Protein AF-0000000081157721 (afdb_homodimer)

Radius of gyration: 23.65 Å; Cα contacts (8 Å, |Δi|>4): 475; chains: 2; bounding box: 45×64×47 Å

Sequence (292 aa):
MRAMNELVDKFDGRLVILGFPCNQFGKQENCTNKEILNCLKYVRPGDGYEPKFPLFEKRDVNGEKADPIFKFLRDRLPIPCDESTSLMTDPKCIIWSPVTRSDISWNFEKFLIDPTGKPHKRFSRYSQTKGLEKDVKTLIDEFNVVMRAMNELVDKFDGRLVILGFPCNQFGKQENCTNKEILNCLKYVRPGDGYEPKFPLFEKRDVNGEKADPIFKFLRDRLPIPCDESTSLMTDPKCIIWSPVTRSDISWNFEKFLIDPTGKPHKRFSRYSQTKGLEKDVKTLIDEFNVV

Solvent-accessible surface area (backbone atoms only — not comparable to full-atom values): 16601 Å² total; per-residue (Å²): 110,69,58,54,39,52,51,34,60,72,37,64,81,64,52,84,58,78,43,68,45,54,42,61,64,56,58,68,48,78,62,51,74,81,38,46,61,52,35,27,18,64,61,58,87,14,91,6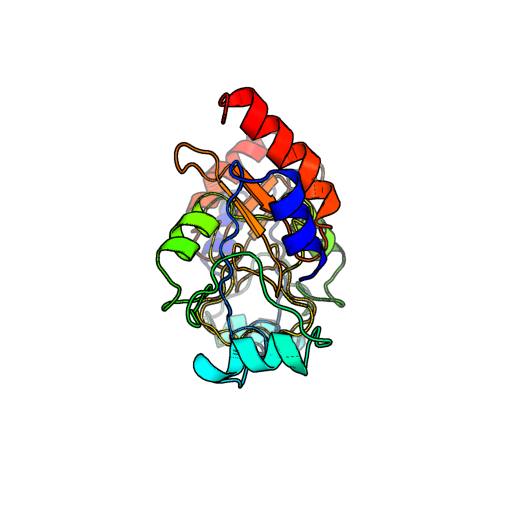8,40,70,78,76,43,59,70,50,64,69,45,45,61,48,36,74,74,25,39,66,67,39,53,51,48,28,68,75,44,42,52,28,76,83,44,71,44,76,35,33,64,57,38,82,32,50,75,45,41,43,37,42,36,33,50,79,53,58,76,70,49,46,76,44,58,45,98,85,68,47,80,71,48,29,35,35,58,81,55,53,63,73,66,46,49,59,58,52,49,50,48,34,62,75,66,64,59,114,110,69,59,54,39,52,51,36,60,73,38,64,83,66,52,85,60,78,41,67,46,56,41,61,64,57,57,67,50,78,61,52,73,82,39,46,60,51,35,27,17,64,61,56,88,13,91,67,41,70,78,76,43,58,71,51,64,70,45,46,63,50,36,76,74,25,38,68,67,39,54,51,49,29,68,76,44,41,53,27,77,82,44,72,45,76,37,34,64,56,38,82,32,52,76,48,39,43,36,44,37,33,51,77,52,58,76,70,49,45,75,44,61,45,97,86,70,46,81,70,49,29,37,34,59,80,56,53,62,72,66,45,48,60,58,51,49,50,48,35,62,75,64,64,59,112

Nearest PDB structures (foldseek):
  1gp1-assembly1_A  TM=9.796E-01  e=8.122E-20  Bos taurus
  2f8a-assembly1_A  TM=9.807E-01  e=3.559E-18  Homo sapiens
  2he3-assembly1_A  TM=9.758E-01  e=2.603E-17  Homo sapiens
  2i3y-assembly1_A  TM=9.398E-01  e=7.951E-14  Homo sapiens
  2r37-assembly1_A  TM=9.343E-01  e=6.212E-13  Homo sapiens

Foldseek 3Di:
DVLQQVLCVVCPPLDADEAEDECLQQNPPVDAQVCVQVCVCPPVVHPGDDDPHDYDGHAALDADRHDVVSVVLCVQAQAAPVGRDDAEDDCVRHDHPDDDSSGQRDPPWDWDAAPVRHTDGTHHNPDDSVNCNVVSVVRCVVVVRD/DVLQQVLCVVCPPLDADEAEAECLQQNPPVDAQVCVQVCVCPPVVHPGDDDPHDYDGHAALDADRHDVVSVVLCVQAQAAPVGRDDAEDDCVRRDHPDDDSSGQRDPPWDWDAAPVRHTDGTHHNPDDSVVCNVVSVVRCVVVVRD

Organism: Pinctada imbricata (NCBI:txid66713)

Secondary structure (DSSP, 8-state):
-HHHHHHHHHTTTS----B----TBTT-----HHHHHHHHHHTSS-TT---SS-BPPP---SSTT--HHHHHHHHH--S-TT-SSEEESSGGGB-SSSEETT---STT-EEEE-TTS-EEEEE-TTS-HHHHHHHHHHHHHHHT--/-HHHHHHHHHTTTS----B----TBTT-----HHHHHHHHHHTSS-TT---SS-BPPP---SSTT--HHHHHHHHH--S-TT-SSEEESSGGGB-SSSEETT---STT-EEEE-TTS-EEEEE-TTS-HHHHHHHHHHHHHHHT--

pLDDT: mean 90.17, std 8.76, range [51.72, 98.25]

InterPro domains:
  IPR000889 Glutathione peroxidase [PF00255] (3-74)
  IPR000889 Glutathione peroxidase [PIRSF000303] (4-141)
  IPR000889 Glutathione peroxidase [PR01011] (15-31)
  IPR000889 Glutathione peroxidase [PR01011] (104-113)
  IPR000889 Glutathione peroxidase [PS51355] (1-146)
  IPR000889 Glutathione peroxidase [PTHR11592] (2-140)
  IPR029760 Glutathione peroxidase conserved site [PS00763] (18-25)
  IPR036249 Thioredoxin-like superfamily [SSF52833] (1-141)

Structure (mmCIF, N/CA/C/O backbone):
data_AF-0000000081157721-model_v1
#
loop_
_entity.id
_entity.type
_entity.pdbx_description
1 polymer 'Glutathione peroxidase'
#
loop_
_atom_site.group_PDB
_atom_site.id
_atom_site.type_symbol
_atom_site.label_atom_id
_atom_site.label_alt_id
_atom_site.label_comp_id
_atom_site.label_asym_id
_atom_site.label_entity_id
_atom_site.label_seq_id
_atom_site.pdbx_PDB_ins_code
_atom_site.Cartn_x
_atom_site.Cartn_y
_atom_site.Cartn_z
_atom_site.occupancy
_atom_site.B_iso_or_equiv
_atom_site.auth_seq_id
_atom_site.auth_comp_id
_atom_site.auth_asym_id
_atom_site.auth_atom_id
_atom_site.pdbx_PDB_model_num
ATOM 1 N N . MET A 1 1 ? -5.344 18.141 17.062 1 76.88 1 MET A N 1
ATOM 2 C CA . MET A 1 1 ? -5.562 19.484 16.547 1 76.88 1 MET A CA 1
ATOM 3 C C . MET A 1 1 ? -4.902 20.531 17.438 1 76.88 1 MET A C 1
ATOM 5 O O . MET A 1 1 ? -4.129 21.375 16.969 1 76.88 1 MET A O 1
ATOM 9 N N . ARG A 1 2 ? -5.027 20.328 18.766 1 79.38 2 ARG A N 1
ATOM 10 C CA . ARG A 1 2 ? -4.414 21.297 19.672 1 79.38 2 ARG A CA 1
ATOM 11 C C . ARG A 1 2 ? -2.895 21.25 19.578 1 79.38 2 ARG A C 1
ATOM 13 O O . ARG A 1 2 ? -2.236 22.297 19.594 1 79.38 2 ARG A O 1
ATOM 20 N N . ALA A 1 3 ? -2.451 20.047 19.359 1 87.06 3 ALA A N 1
ATOM 21 C CA . ALA A 1 3 ? -1.008 19.844 19.25 1 87.06 3 ALA A CA 1
ATOM 22 C C . ALA A 1 3 ? -0.452 20.547 18.016 1 87.06 3 ALA A C 1
ATOM 24 O O . ALA A 1 3 ? 0.692 21 18.016 1 87.06 3 ALA A O 1
ATOM 25 N N . MET A 1 4 ? -1.229 20.75 17.031 1 89.56 4 MET A N 1
ATOM 26 C CA . MET A 1 4 ? -0.794 21.438 15.82 1 89.56 4 MET A CA 1
ATOM 27 C C . MET A 1 4 ? -0.666 22.938 16.047 1 89.56 4 MET A C 1
ATOM 29 O O . MET A 1 4 ? 0.265 23.562 15.547 1 89.56 4 MET A O 1
ATOM 33 N N . ASN A 1 5 ? -1.631 23.469 16.766 1 91.5 5 ASN A N 1
ATOM 34 C CA . ASN A 1 5 ? -1.526 24.875 17.141 1 91.5 5 ASN A CA 1
ATOM 35 C C . ASN A 1 5 ? -0.263 25.141 17.953 1 91.5 5 ASN A C 1
ATOM 37 O O . ASN A 1 5 ? 0.419 26.141 17.719 1 91.5 5 ASN A O 1
ATOM 41 N N . GLU A 1 6 ? -0.022 24.219 18.875 1 91.06 6 GLU A N 1
ATOM 42 C CA . GLU A 1 6 ? 1.168 24.359 19.703 1 91.06 6 GLU A CA 1
ATOM 43 C C . GLU A 1 6 ? 2.439 24.328 18.859 1 91.06 6 GLU A C 1
ATOM 45 O O . GLU A 1 6 ? 3.383 25.078 19.125 1 91.06 6 GLU A O 1
ATOM 50 N N . LEU A 1 7 ? 2.445 23.516 17.906 1 92.44 7 LEU A N 1
ATOM 51 C CA . LEU A 1 7 ? 3.596 23.406 17.031 1 92.44 7 LEU A CA 1
ATOM 52 C C . LEU A 1 7 ? 3.805 24.688 16.234 1 92.44 7 LEU A C 1
ATOM 54 O O . LEU A 1 7 ? 4.934 25.156 16.094 1 92.44 7 LEU A O 1
ATOM 58 N N . VAL A 1 8 ? 2.736 25.25 15.734 1 92.19 8 VAL A N 1
ATOM 59 C CA . VAL A 1 8 ? 2.799 26.5 14.984 1 92.19 8 VAL A CA 1
ATOM 60 C C . VAL A 1 8 ? 3.336 27.609 15.883 1 92.19 8 VAL A C 1
ATOM 62 O O . VAL A 1 8 ? 4.188 28.391 15.461 1 92.19 8 VAL A O 1
ATOM 65 N N . ASP A 1 9 ? 2.883 27.625 17.109 1 92.81 9 ASP A N 1
ATOM 66 C CA . ASP A 1 9 ? 3.318 28.641 18.062 1 92.81 9 ASP A CA 1
ATOM 67 C C . ASP A 1 9 ? 4.812 28.516 18.359 1 92.81 9 ASP A C 1
ATOM 69 O O . ASP A 1 9 ? 5.516 29.516 18.469 1 92.81 9 ASP A O 1
ATOM 73 N N . LYS A 1 10 ? 5.188 27.359 18.453 1 92.56 10 LYS A N 1
ATOM 74 C CA . LYS A 1 10 ? 6.574 27.094 18.812 1 92.56 10 LYS A CA 1
ATOM 75 C C . LYS A 1 10 ? 7.539 27.625 17.75 1 92.56 10 LYS A C 1
ATOM 77 O O . LYS A 1 10 ? 8.625 28.109 18.078 1 92.56 10 LYS A O 1
ATOM 82 N N . PHE A 1 11 ? 7.148 27.547 16.516 1 93.44 11 PHE A N 1
ATOM 83 C CA . PHE A 1 11 ? 8.047 27.938 15.438 1 93.44 11 PHE A CA 1
ATOM 84 C C . PHE A 1 11 ? 7.582 29.234 14.781 1 93.44 11 PHE A C 1
ATOM 86 O O . PHE A 1 11 ? 7.961 29.531 13.648 1 93.44 11 PHE A O 1
ATOM 93 N N . ASP A 1 12 ? 6.891 29.938 15.422 1 86.06 12 ASP A N 1
ATOM 94 C CA . ASP A 1 12 ? 6.234 31.188 15.07 1 86.06 12 ASP A CA 1
ATOM 95 C C . ASP A 1 12 ? 6.91 31.844 13.867 1 86.06 12 ASP A C 1
ATOM 97 O O . ASP A 1 12 ? 7.996 32.406 13.992 1 86.06 12 ASP A O 1
ATOM 101 N N . GLY A 1 13 ? 6.145 31.656 12.711 1 88 13 GLY A N 1
ATOM 102 C CA . GLY A 1 13 ? 6.574 32.312 11.484 1 88 13 GLY A CA 1
ATOM 103 C C . GLY A 1 13 ? 7.523 31.453 10.664 1 88 13 GLY A C 1
ATOM 104 O O . GLY A 1 13 ? 7.793 31.766 9.5 1 88 13 GLY A O 1
ATOM 105 N N . ARG A 1 14 ? 8.109 30.359 11.164 1 94.38 14 ARG A N 1
ATOM 106 C CA . ARG A 1 14 ? 9.094 29.547 10.469 1 94.38 14 ARG A CA 1
ATOM 107 C C . ARG A 1 14 ? 8.484 28.219 10.008 1 94.38 14 ARG A C 1
ATOM 109 O O . ARG A 1 14 ? 9.148 27.422 9.344 1 94.38 14 ARG A O 1
ATOM 116 N N . LEU A 1 15 ? 7.207 28.031 10.406 1 94.5 15 LEU A N 1
ATOM 117 C CA . LEU A 1 15 ? 6.445 26.859 10.023 1 94.5 15 LEU A CA 1
ATOM 118 C C . LEU A 1 15 ? 5.02 27.234 9.633 1 94.5 15 LEU A C 1
ATOM 120 O O . LEU A 1 15 ? 4.367 28.016 10.328 1 94.5 15 LEU A O 1
ATOM 124 N N . VAL A 1 16 ? 4.625 26.766 8.547 1 93.62 16 VAL A N 1
ATOM 125 C CA . VAL A 1 16 ? 3.225 26.891 8.164 1 93.62 16 VAL A CA 1
ATOM 126 C C . VAL A 1 16 ? 2.592 25.5 8.047 1 93.62 16 VAL A C 1
ATOM 128 O O . VAL A 1 16 ? 3.178 24.594 7.453 1 93.62 16 VAL A O 1
ATOM 131 N N . ILE A 1 17 ? 1.49 25.344 8.711 1 93.62 17 ILE A N 1
ATOM 132 C CA . ILE A 1 17 ? 0.709 24.109 8.602 1 93.62 17 ILE A CA 1
ATOM 133 C C . ILE A 1 17 ? -0.502 24.359 7.699 1 93.62 17 ILE A C 1
ATOM 135 O O . ILE A 1 17 ? -1.16 25.391 7.797 1 93.62 17 ILE A O 1
ATOM 139 N N . LEU A 1 18 ? -0.712 23.469 6.738 1 94 18 LEU A N 1
ATOM 140 C CA . LEU A 1 18 ? -1.893 23.5 5.879 1 94 18 LEU A CA 1
ATOM 141 C C . LEU A 1 18 ? -2.793 22.297 6.16 1 94 18 LEU A C 1
ATOM 143 O O . LEU A 1 18 ? -2.352 21.156 6.078 1 94 18 LEU A O 1
ATOM 147 N N . GLY A 1 19 ? -4.016 22.578 6.566 1 92.75 19 GLY A N 1
ATOM 148 C CA . GLY A 1 19 ? -4.977 21.531 6.836 1 92.75 19 GLY A CA 1
ATOM 149 C C . GLY A 1 19 ? -5.895 21.234 5.664 1 92.75 19 GLY A C 1
ATOM 150 O O . GLY A 1 19 ? -6.441 22.156 5.055 1 92.75 19 GLY A O 1
ATOM 151 N N . PHE A 1 20 ? -6 20.016 5.324 1 92.5 20 PHE A N 1
ATOM 152 C CA . PHE A 1 20 ? -6.871 19.578 4.238 1 92.5 20 PHE A CA 1
ATOM 153 C C . PHE A 1 20 ? -7.914 18.594 4.742 1 92.5 20 PHE A C 1
ATOM 155 O O . PHE A 1 20 ? -7.637 17.391 4.863 1 92.5 20 PHE A O 1
ATOM 162 N N . PRO A 1 21 ? -9.07 19.109 5.039 1 89.25 21 PRO A N 1
ATOM 163 C CA . PRO A 1 21 ? -10.133 18.156 5.391 1 89.25 21 PRO A CA 1
ATOM 164 C C . PRO A 1 21 ? -10.461 17.203 4.25 1 89.25 21 PRO A C 1
ATOM 166 O O . PRO A 1 21 ? -10.32 17.562 3.078 1 89.25 21 PRO A O 1
ATOM 169 N N . CYS A 1 22 ? -10.773 16.031 4.598 1 90.38 22 CYS A N 1
ATOM 170 C CA . CYS A 1 22 ? -11.094 14.984 3.633 1 90.38 22 CYS A CA 1
ATOM 171 C C . CYS A 1 22 ? -12.195 14.07 4.16 1 90.38 22 CYS A C 1
ATOM 173 O O . CYS A 1 22 ? -12.234 13.766 5.355 1 90.38 22 CYS A O 1
ATOM 175 N N . ASN A 1 23 ? -13.016 13.594 3.248 1 86.31 23 ASN A N 1
ATOM 176 C CA . ASN A 1 23 ? -14.141 12.758 3.648 1 86.31 23 ASN A CA 1
ATOM 177 C C . ASN A 1 23 ? -14.016 11.344 3.082 1 86.31 23 ASN A C 1
ATOM 179 O O . ASN A 1 23 ? -15.016 10.625 2.975 1 86.31 23 ASN A O 1
ATOM 183 N N . GLN A 1 24 ? -12.859 10.945 2.719 1 89.94 24 GLN A N 1
ATOM 184 C CA . GLN A 1 24 ? -12.695 9.664 2.031 1 89.94 24 GLN A CA 1
ATOM 185 C C . GLN A 1 24 ? -12.547 8.516 3.029 1 89.94 24 GLN A C 1
ATOM 187 O O . GLN A 1 24 ? -12.578 7.348 2.645 1 89.94 24 GLN A O 1
ATOM 192 N N . PHE A 1 25 ? -12.391 8.836 4.234 1 86.44 25 PHE A N 1
ATOM 193 C CA . PHE A 1 25 ? -12.148 7.793 5.227 1 86.44 25 PHE A CA 1
ATOM 194 C C . PHE A 1 25 ? -13.43 7.453 5.977 1 86.44 25 PHE A C 1
ATOM 196 O O . PHE A 1 25 ? -13.609 7.855 7.125 1 86.44 25 PHE A O 1
ATOM 203 N N . GLY A 1 26 ? -14.328 6.648 5.305 1 70.56 26 GLY A N 1
ATOM 204 C CA . GLY A 1 26 ? -15.57 6.191 5.91 1 70.56 26 GLY A CA 1
ATOM 205 C C . GLY A 1 26 ? -16.656 7.254 5.93 1 70.56 26 GLY A C 1
ATOM 206 O O . GLY A 1 26 ? -17.609 7.152 6.688 1 70.56 26 GLY A O 1
ATOM 207 N N . LYS A 1 27 ? -16.531 8.25 5.055 1 65.44 27 LYS A N 1
ATOM 208 C CA . LYS A 1 27 ? -17.453 9.375 4.957 1 65.44 27 LYS A CA 1
ATOM 209 C C . LYS A 1 27 ? -17.703 10 6.328 1 65.44 27 LYS A C 1
ATOM 211 O O . LYS A 1 27 ? -18.844 10.328 6.664 1 65.44 27 LYS A O 1
ATOM 216 N N . GLN A 1 28 ? -16.688 9.922 7.113 1 52.34 28 GLN A N 1
ATOM 217 C CA . GLN A 1 28 ? -16.766 10.398 8.484 1 52.34 28 GLN A CA 1
ATOM 218 C C . GLN A 1 28 ? -16.969 11.914 8.531 1 52.34 28 GLN A C 1
ATOM 220 O O . GLN A 1 28 ? -17.5 12.445 9.516 1 52.34 28 GLN A O 1
ATOM 225 N N . GLU A 1 29 ? -16.625 12.625 7.402 1 56.81 29 GLU A N 1
ATOM 226 C CA . GLU A 1 29 ? -16.75 14.078 7.461 1 56.81 29 GLU A CA 1
AT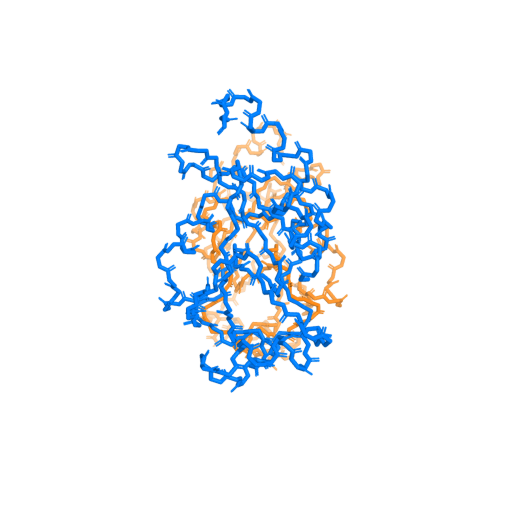OM 227 C C . GLU A 1 29 ? -17.938 14.57 6.645 1 56.81 29 GLU A C 1
ATOM 229 O O . GLU A 1 29 ? -17.781 15.102 5.547 1 56.81 29 GLU A O 1
ATOM 234 N N . ASN A 1 30 ? -19.062 14.453 7.223 1 57.88 30 ASN A N 1
ATOM 235 C CA . ASN A 1 30 ? -20.281 14.805 6.512 1 57.88 30 ASN A CA 1
ATOM 236 C C . ASN A 1 30 ? -20.578 16.297 6.59 1 57.88 30 ASN A C 1
ATOM 238 O O . ASN A 1 30 ? -21.5 16.797 5.949 1 57.88 30 ASN A O 1
ATOM 242 N N . CYS A 1 31 ? -19.594 16.984 7.266 1 58.84 31 CYS A N 1
ATOM 243 C CA . CYS A 1 31 ? -19.859 18.406 7.391 1 58.84 31 CYS A CA 1
ATOM 244 C C . CYS A 1 31 ? -19.5 19.141 6.102 1 58.84 31 CYS A C 1
ATOM 246 O O . CYS A 1 31 ? -18.609 18.719 5.363 1 58.84 31 CYS A O 1
ATOM 248 N N . THR A 1 32 ? -20.375 20.156 5.805 1 69.62 32 THR A N 1
ATOM 249 C CA . THR A 1 32 ? -20.047 21.031 4.691 1 69.62 32 THR A CA 1
ATOM 250 C C . THR A 1 32 ? -18.828 21.891 5.023 1 69.62 32 THR A C 1
ATOM 252 O O . THR A 1 32 ? -18.438 22 6.184 1 69.62 32 THR A O 1
ATOM 255 N N . ASN A 1 33 ? -18.125 22.438 3.988 1 70.25 33 ASN A N 1
ATOM 256 C CA . ASN A 1 33 ? -16.969 23.312 4.168 1 70.25 33 ASN A CA 1
ATOM 257 C C . ASN A 1 33 ? -17.266 24.438 5.148 1 70.25 33 ASN A C 1
ATOM 259 O O . ASN A 1 33 ? -16.391 24.844 5.926 1 70.25 33 ASN A O 1
ATOM 263 N N . LYS A 1 34 ? -18.438 24.891 5.16 1 70.44 34 LYS A N 1
ATOM 264 C CA . LYS A 1 34 ? -18.812 26 6.016 1 70.44 34 LYS A CA 1
ATOM 265 C C . LYS A 1 34 ? -18.969 25.562 7.469 1 70.44 34 LYS A C 1
ATOM 267 O O . LYS A 1 34 ? -18.766 26.344 8.391 1 70.44 34 LYS A O 1
ATOM 272 N N . GLU A 1 35 ? -19.078 24.266 7.543 1 78.06 35 GLU A N 1
ATOM 273 C CA . GLU A 1 35 ? -19.406 23.75 8.867 1 78.06 35 GLU A CA 1
ATOM 274 C C . GLU A 1 35 ? -18.172 23.266 9.594 1 78.06 35 GLU A C 1
ATOM 276 O O . GLU A 1 35 ? -18.172 23.094 10.82 1 78.06 35 GLU A O 1
ATOM 281 N N . ILE A 1 36 ? -17.156 23.172 8.852 1 80 36 ILE A N 1
ATOM 282 C CA . ILE A 1 36 ? -15.984 22.516 9.414 1 80 36 ILE A CA 1
ATOM 283 C C . ILE A 1 36 ? -15.422 23.359 10.562 1 80 36 ILE A C 1
ATOM 285 O O . ILE A 1 36 ? -15.102 22.828 11.625 1 80 36 ILE A O 1
ATOM 289 N N . LEU A 1 37 ? -15.336 24.672 10.422 1 82.94 37 LEU A N 1
ATOM 290 C CA . LEU A 1 37 ? -14.789 25.547 11.461 1 82.94 37 LEU A CA 1
ATOM 291 C C . LEU A 1 37 ? -15.664 25.516 12.703 1 82.94 37 LEU A C 1
ATOM 293 O O . LEU A 1 37 ? -15.156 25.531 13.828 1 82.94 37 LEU A O 1
ATOM 297 N N . ASN A 1 38 ? -16.906 25.516 12.422 1 83.06 38 ASN A N 1
ATOM 298 C CA . ASN A 1 38 ? -17.828 25.422 13.555 1 83.06 38 ASN A CA 1
ATOM 299 C C . ASN A 1 38 ? -17.688 24.094 14.281 1 83.06 38 ASN A C 1
ATOM 301 O O . ASN A 1 38 ? -17.766 24.031 15.508 1 83.06 38 ASN A O 1
ATOM 305 N N . CYS A 1 39 ? -17.562 23.141 13.461 1 79.62 39 CYS A N 1
ATOM 306 C CA . CYS A 1 39 ? -17.375 21.828 14.062 1 79.62 39 CYS A CA 1
ATOM 307 C C . CYS A 1 39 ? -16.125 21.797 14.93 1 79.62 39 CYS A C 1
ATOM 309 O O . CYS A 1 39 ? -16.156 21.297 16.047 1 79.62 39 CYS A O 1
ATOM 311 N N . LEU A 1 40 ? -15.062 22.312 14.461 1 83.25 40 LEU A N 1
ATOM 312 C CA . LEU A 1 40 ? -13.812 22.375 15.219 1 83.25 40 LEU A CA 1
ATOM 313 C C . LEU A 1 40 ? -13.984 23.203 16.484 1 83.25 40 LEU A C 1
ATOM 315 O O . LEU A 1 40 ? -13.516 22.812 17.562 1 83.25 40 LEU A O 1
ATOM 319 N N . LYS A 1 41 ? -14.664 24.25 16.312 1 88.25 41 LYS A N 1
ATOM 320 C CA . LYS A 1 41 ? -14.812 25.203 17.406 1 88.25 41 LYS A CA 1
ATOM 321 C C . LYS A 1 41 ? -15.75 24.672 18.469 1 88.25 41 LYS A C 1
ATOM 323 O O . LYS A 1 41 ? -15.492 24.812 19.672 1 88.25 41 LYS A O 1
ATOM 328 N N . TYR A 1 42 ? -16.719 23.922 17.984 1 86.5 42 TYR A N 1
ATOM 329 C CA . TYR A 1 42 ? -17.781 23.641 18.938 1 86.5 42 TYR A CA 1
ATOM 330 C C . TYR A 1 42 ? -17.938 22.141 19.172 1 86.5 42 TYR A C 1
ATOM 332 O O . TYR A 1 42 ? -18.531 21.719 20.172 1 86.5 42 TYR A O 1
ATOM 340 N N . VAL A 1 43 ? -17.5 21.312 18.25 1 75.62 43 VAL A N 1
ATOM 341 C CA . VAL A 1 43 ? -17.797 19.891 18.328 1 75.62 43 VAL A CA 1
ATOM 342 C C . VAL A 1 43 ? -16.516 19.109 18.594 1 75.62 43 VAL A C 1
ATOM 344 O O . VAL A 1 43 ? -16.375 18.484 19.656 1 75.62 43 VAL A O 1
ATOM 347 N N . ARG A 1 44 ? -15.68 19.109 17.812 1 76.44 44 ARG A N 1
ATOM 348 C CA . ARG A 1 44 ? -14.422 18.375 17.953 1 76.44 44 ARG A CA 1
ATOM 349 C C . ARG A 1 44 ? -13.273 19.141 17.297 1 76.44 44 ARG A C 1
ATOM 351 O O . ARG A 1 44 ? -13.281 19.391 16.094 1 76.44 44 ARG A O 1
ATOM 358 N N . PRO A 1 45 ? -12.344 19.516 18.172 1 82.12 45 PRO A N 1
ATOM 359 C CA . PRO A 1 45 ? -12.109 19.203 19.578 1 82.12 45 PRO A CA 1
ATOM 360 C C . PRO A 1 45 ? -13.016 20 20.516 1 82.12 45 PRO A C 1
ATOM 362 O O . PRO A 1 45 ? -13.133 19.656 21.703 1 82.12 45 PRO A O 1
ATOM 365 N N . GLY A 1 46 ? -13.609 21.047 19.906 1 84.12 46 GLY A N 1
ATOM 366 C CA . GLY A 1 46 ? -14.516 21.859 20.703 1 84.12 46 GLY A CA 1
ATOM 367 C C . GLY A 1 46 ? -13.797 22.844 21.609 1 84.12 46 GLY A C 1
ATOM 368 O O . GLY A 1 46 ? -12.695 23.297 21.297 1 84.12 46 GLY A O 1
ATOM 369 N N . ASP A 1 47 ? -14.594 23.438 22.562 1 90.25 47 ASP A N 1
ATOM 370 C CA . ASP A 1 47 ? -14.078 24.344 23.594 1 90.25 47 ASP A CA 1
ATOM 371 C C . ASP A 1 47 ? -13.477 25.609 22.953 1 90.25 47 ASP A C 1
ATOM 373 O O . ASP A 1 47 ? -12.438 26.094 23.391 1 90.25 47 ASP A O 1
ATOM 377 N N . GLY A 1 48 ? -14.023 26 21.906 1 89.44 48 GLY A N 1
ATOM 378 C CA . GLY A 1 48 ? -13.617 27.234 21.266 1 89.44 48 GLY A CA 1
ATOM 379 C C . GLY A 1 48 ? -12.367 27.078 20.422 1 89.44 48 GLY A C 1
ATOM 380 O O . GLY A 1 48 ? -11.758 28.078 20.031 1 89.44 48 GLY A O 1
ATOM 381 N N . TYR A 1 49 ? -12.102 25.922 20.031 1 89.25 49 TYR A N 1
ATOM 382 C CA . TYR A 1 49 ? -10.883 25.672 19.266 1 89.25 49 TYR A CA 1
ATOM 383 C C . TYR A 1 49 ? -10.93 26.406 17.922 1 89.25 49 TYR A C 1
ATOM 385 O O . TYR A 1 49 ? -11.945 26.375 17.219 1 89.25 49 TYR A O 1
ATOM 393 N N . GLU A 1 50 ? -9.773 27.062 17.656 1 90.56 50 GLU A N 1
ATOM 394 C CA . GLU A 1 50 ? -9.531 27.672 16.359 1 90.56 50 GLU A CA 1
ATOM 395 C C . GLU A 1 50 ? -8.148 27.297 15.828 1 90.56 50 GLU A C 1
ATOM 397 O O . GLU A 1 50 ? -7.141 27.5 16.5 1 90.56 50 GLU A O 1
ATOM 402 N N . PRO A 1 51 ? -8.188 26.75 14.664 1 90.38 51 PRO A N 1
ATOM 403 C CA . PRO A 1 51 ? -6.871 26.422 14.109 1 90.38 51 PRO A CA 1
ATOM 404 C C . PRO A 1 51 ? -5.996 27.656 13.875 1 90.38 51 PRO A C 1
ATOM 406 O O . PRO A 1 51 ? -6.5 28.703 13.461 1 90.38 51 PRO A O 1
ATOM 409 N N . LYS A 1 52 ? -4.754 27.547 14.172 1 91.62 52 LYS A N 1
ATOM 410 C CA . LYS A 1 52 ? -3.793 28.609 13.898 1 91.62 52 LYS A CA 1
ATOM 411 C C . LYS A 1 52 ? -3.09 28.391 12.562 1 91.62 52 LYS A C 1
ATOM 413 O O . LYS A 1 52 ? -1.912 28.719 12.414 1 91.62 52 LYS A O 1
ATOM 418 N N . PHE A 1 53 ? -3.764 27.703 11.719 1 90.69 53 PHE A N 1
ATOM 419 C CA . PHE A 1 53 ? -3.277 27.422 10.375 1 90.69 53 PHE A CA 1
ATOM 420 C C . PHE A 1 53 ? -4.43 27.375 9.383 1 90.69 53 PHE A C 1
ATOM 422 O O . PHE A 1 53 ? -5.578 27.141 9.766 1 90.69 53 PHE A O 1
ATOM 429 N N . PRO A 1 54 ? -4.152 27.688 8.141 1 90.88 54 PRO A N 1
ATOM 430 C CA . PRO A 1 54 ? -5.223 27.672 7.145 1 90.88 54 PRO A CA 1
ATOM 431 C C . PRO A 1 54 ? -5.812 26.266 6.945 1 90.88 54 PRO A C 1
ATOM 433 O O . PRO A 1 54 ? -5.082 25.281 6.949 1 90.88 54 PRO A O 1
ATOM 436 N N . LEU A 1 55 ? -7.145 26.297 6.867 1 89.12 55 LEU A N 1
ATOM 437 C CA . LEU A 1 55 ? -7.898 25.094 6.496 1 89.12 55 LEU A CA 1
ATOM 438 C C . LEU A 1 55 ? -8.477 25.234 5.09 1 89.12 55 LEU A C 1
ATOM 440 O O . LEU A 1 55 ? -9.172 26.203 4.793 1 89.12 55 LEU A O 1
ATOM 444 N N . PHE A 1 56 ? -8.133 24.297 4.297 1 89.44 56 PHE A N 1
ATOM 445 C CA . PHE A 1 56 ? -8.633 24.328 2.93 1 89.44 56 PHE A CA 1
ATOM 446 C C . PHE A 1 56 ? -10.008 23.656 2.84 1 89.44 56 PHE A C 1
ATOM 448 O O . PHE A 1 56 ? -10.484 23.078 3.816 1 89.44 56 PHE A O 1
ATOM 455 N N . GLU A 1 57 ? -10.602 23.875 1.732 1 87 57 GLU A N 1
ATOM 456 C CA . GLU A 1 57 ? -11.836 23.141 1.471 1 87 57 GLU A CA 1
ATOM 457 C C . GLU A 1 57 ? -11.578 21.641 1.397 1 87 57 GLU A C 1
ATOM 459 O O . GLU A 1 57 ? -10.453 21.203 1.153 1 87 57 GLU A O 1
ATOM 464 N N . LYS A 1 58 ? -12.633 21.016 1.506 1 88.06 58 LYS A N 1
ATOM 465 C CA . LYS A 1 58 ? -12.555 19.562 1.434 1 88.06 58 LYS A CA 1
ATOM 466 C C . LYS A 1 58 ? -12.039 19.094 0.072 1 88.06 58 LYS A C 1
ATOM 468 O O . LYS A 1 58 ? -12.445 19.641 -0.962 1 88.06 58 LYS A O 1
ATOM 473 N N . ARG A 1 59 ? -11.102 18.125 0.215 1 90.06 59 ARG A N 1
ATOM 474 C CA . ARG A 1 59 ? -10.562 17.609 -1.035 1 90.06 59 ARG A CA 1
ATOM 475 C C . ARG A 1 59 ? -10.305 16.109 -0.933 1 90.06 59 ARG A C 1
ATOM 477 O O . ARG A 1 59 ? -10.172 15.57 0.168 1 90.06 59 ARG A O 1
ATOM 484 N N . ASP A 1 60 ? -10.32 15.539 -2.145 1 94.88 60 ASP A N 1
ATOM 485 C CA . ASP A 1 60 ? -9.93 14.133 -2.209 1 94.88 60 ASP A CA 1
ATOM 486 C C . ASP A 1 60 ? -8.406 13.992 -2.17 1 94.88 60 ASP A C 1
ATOM 488 O O . ASP A 1 60 ? -7.691 14.711 -2.865 1 94.88 60 ASP A O 1
ATOM 492 N N . VAL A 1 61 ? -7.941 13.109 -1.316 1 97.31 61 VAL A N 1
ATOM 493 C CA . VAL A 1 61 ? -6.496 12.93 -1.194 1 97.31 61 VAL A CA 1
ATOM 494 C C . VAL A 1 61 ? -6.082 11.617 -1.848 1 97.31 61 VAL A C 1
ATOM 496 O O . VAL A 1 61 ? -4.898 11.398 -2.113 1 97.31 61 VAL A O 1
ATOM 499 N N . ASN A 1 62 ? -7.031 10.711 -2.08 1 97.88 62 ASN A N 1
ATOM 500 C CA . ASN A 1 62 ? -6.809 9.422 -2.713 1 97.88 62 ASN A CA 1
ATOM 501 C C . ASN A 1 62 ? -7.676 9.242 -3.957 1 97.88 62 ASN A C 1
ATOM 503 O O . ASN A 1 62 ? -8.609 10.016 -4.18 1 97.88 62 ASN A O 1
ATOM 507 N N . GLY A 1 63 ? -7.297 8.25 -4.812 1 97.25 63 GLY A N 1
ATOM 508 C CA . GLY A 1 63 ? -8.141 7.863 -5.934 1 97.25 63 GLY A CA 1
ATOM 509 C C . GLY A 1 63 ? -7.93 8.727 -7.164 1 97.25 63 GLY A C 1
ATOM 510 O O . GLY A 1 63 ? -7.004 9.539 -7.211 1 97.25 63 GLY A O 1
ATOM 511 N N . GLU A 1 64 ? -8.805 8.5 -8.102 1 96.81 64 GLU A N 1
ATOM 512 C CA . GLU A 1 64 ? -8.719 9.133 -9.414 1 96.81 64 GLU A CA 1
ATOM 513 C C . GLU A 1 64 ? -8.891 10.648 -9.305 1 96.81 64 GLU A C 1
ATOM 515 O O . GLU A 1 64 ? -8.234 11.406 -10.031 1 96.81 64 GLU A O 1
ATOM 520 N N . LYS A 1 65 ? -9.68 11.141 -8.383 1 95.75 65 LYS A N 1
ATOM 521 C CA . LYS A 1 65 ? -10.023 12.555 -8.273 1 95.75 65 LYS A CA 1
ATOM 522 C C . LYS A 1 65 ? -9.172 13.242 -7.211 1 95.75 65 LYS A C 1
ATOM 524 O O . LYS A 1 65 ? -9.469 14.375 -6.809 1 95.75 65 LYS A O 1
ATOM 529 N N . ALA A 1 66 ? -8.156 12.555 -6.789 1 97 66 ALA A N 1
ATOM 530 C CA . ALA A 1 66 ? -7.289 13.133 -5.766 1 97 66 ALA A CA 1
ATOM 531 C C . ALA A 1 66 ? -6.703 14.461 -6.234 1 97 66 ALA A C 1
ATOM 533 O O . ALA A 1 66 ? -6.324 14.602 -7.398 1 97 66 ALA A O 1
ATOM 534 N N . ASP A 1 67 ? -6.641 15.422 -5.355 1 96.31 67 ASP A N 1
ATOM 535 C CA . ASP A 1 67 ? -5.977 16.688 -5.633 1 96.31 67 ASP A CA 1
ATOM 536 C C . ASP A 1 67 ? -4.543 16.469 -6.109 1 96.31 67 ASP A C 1
ATOM 538 O O . ASP A 1 67 ? -3.826 15.625 -5.566 1 96.31 67 ASP A O 1
ATOM 542 N N . PRO A 1 68 ? -4.09 17.203 -7.102 1 95.75 68 PRO A N 1
ATOM 543 C CA . PRO A 1 68 ? -2.746 17.047 -7.664 1 95.75 68 PRO A CA 1
ATOM 544 C C . PRO A 1 68 ? -1.65 17.125 -6.605 1 95.75 68 PRO A C 1
ATOM 546 O O . PRO A 1 68 ? -0.625 16.453 -6.719 1 95.75 68 PRO A O 1
ATOM 549 N N . ILE A 1 69 ? -1.868 17.891 -5.629 1 96.19 69 ILE A N 1
ATOM 550 C CA . ILE A 1 69 ? -0.841 18.047 -4.605 1 96.19 69 ILE A CA 1
ATOM 551 C C . ILE A 1 69 ? -0.63 16.719 -3.881 1 96.19 69 ILE A C 1
ATOM 553 O O . ILE A 1 69 ? 0.504 16.344 -3.574 1 96.19 69 ILE A O 1
ATOM 557 N N . PHE A 1 70 ? -1.69 16.047 -3.656 1 97.44 70 PHE A N 1
ATOM 558 C CA . PHE A 1 70 ? -1.557 14.781 -2.93 1 97.44 70 PHE A CA 1
ATOM 559 C C . PHE A 1 70 ? -1.03 13.68 -3.844 1 97.44 70 PHE A C 1
ATOM 561 O O . PHE A 1 70 ? -0.305 12.789 -3.398 1 97.44 70 PHE A O 1
ATOM 568 N N . LYS A 1 71 ? -1.379 13.742 -5.129 1 96.56 71 LYS A N 1
ATOM 569 C CA . LYS A 1 71 ? -0.737 12.836 -6.078 1 96.56 71 LYS A CA 1
ATOM 570 C C . LYS A 1 71 ? 0.776 13.031 -6.086 1 96.56 71 LYS A C 1
ATOM 572 O O . LYS A 1 71 ? 1.534 12.062 -6.023 1 96.56 71 LYS A O 1
ATOM 577 N N . PHE A 1 72 ? 1.125 14.258 -6.109 1 97.25 72 PHE A N 1
ATOM 578 C CA . PHE A 1 72 ? 2.539 14.617 -6.102 1 97.25 72 PHE A CA 1
ATOM 579 C C . PHE A 1 72 ? 3.215 14.133 -4.824 1 97.25 72 PHE A C 1
ATOM 581 O O . PHE A 1 72 ? 4.262 13.484 -4.879 1 97.25 72 PHE A O 1
ATOM 588 N N . LEU A 1 73 ? 2.691 14.406 -3.66 1 97.75 73 LEU A N 1
ATOM 589 C CA . LEU A 1 73 ? 3.271 14.062 -2.365 1 97.75 73 LEU A CA 1
ATOM 590 C C . LEU A 1 73 ? 3.377 12.547 -2.197 1 97.75 73 LEU A C 1
ATOM 592 O O . LEU A 1 73 ? 4.41 12.039 -1.754 1 97.75 73 LEU A O 1
ATOM 596 N N . ARG A 1 74 ? 2.318 11.797 -2.572 1 97.5 74 ARG A N 1
ATOM 597 C CA . ARG A 1 74 ? 2.301 10.344 -2.416 1 97.5 74 ARG A CA 1
ATOM 598 C C . ARG A 1 74 ? 3.289 9.68 -3.367 1 97.5 74 ARG A C 1
ATOM 600 O O . ARG A 1 74 ? 3.852 8.633 -3.053 1 97.5 74 ARG A O 1
ATOM 607 N N . ASP A 1 75 ? 3.527 10.344 -4.492 1 96.44 75 ASP A N 1
ATOM 608 C CA . ASP A 1 75 ? 4.523 9.836 -5.43 1 96.44 75 ASP A CA 1
ATOM 609 C C . ASP A 1 75 ? 5.934 10 -4.875 1 96.44 75 ASP A C 1
ATOM 611 O O . ASP A 1 75 ? 6.777 9.117 -5.031 1 96.44 75 ASP A O 1
ATOM 615 N N . ARG A 1 76 ? 6.145 11.07 -4.219 1 97.06 76 ARG A N 1
ATOM 616 C CA . ARG A 1 76 ? 7.477 11.391 -3.721 1 97.06 76 ARG A CA 1
ATOM 617 C C . ARG A 1 76 ? 7.742 10.703 -2.387 1 97.06 76 ARG A C 1
ATOM 619 O O . ARG A 1 76 ? 8.891 10.375 -2.07 1 97.06 76 ARG A O 1
ATOM 626 N N . LEU A 1 77 ? 6.77 10.586 -1.585 1 97.88 77 LEU A N 1
ATOM 627 C CA . LEU A 1 77 ? 6.824 9.945 -0.278 1 97.88 77 LEU A CA 1
ATOM 628 C C . LEU A 1 77 ? 5.754 8.867 -0.16 1 97.88 77 LEU A C 1
ATOM 630 O O . LEU A 1 77 ? 4.754 9.047 0.542 1 97.88 77 LEU A O 1
ATOM 634 N N . PRO A 1 78 ? 6.047 7.715 -0.763 1 97.19 78 PRO A N 1
ATOM 635 C CA . PRO A 1 78 ? 4.996 6.707 -0.91 1 97.19 78 PRO A CA 1
ATOM 636 C C . PRO A 1 78 ? 4.629 6.035 0.413 1 97.19 78 PRO A C 1
ATOM 638 O O . PRO A 1 78 ? 3.537 5.48 0.547 1 97.19 78 PRO A O 1
ATOM 641 N N . ILE A 1 79 ? 5.523 6.102 1.422 1 96.69 79 ILE A N 1
ATOM 642 C CA . ILE A 1 79 ? 5.32 5.348 2.656 1 96.69 79 ILE A CA 1
ATOM 643 C C . ILE A 1 79 ? 5.664 6.227 3.857 1 96.69 79 ILE A C 1
ATOM 645 O O . ILE A 1 79 ? 6.699 6.898 3.867 1 96.69 79 ILE A O 1
ATOM 649 N N . PRO A 1 80 ? 4.766 6.305 4.848 1 96.62 80 PRO A N 1
ATOM 650 C CA . PRO A 1 80 ? 5.16 7.023 6.059 1 96.62 80 PRO A CA 1
ATOM 651 C C . PRO A 1 80 ? 6.406 6.434 6.719 1 96.62 80 PRO A C 1
ATOM 653 O O . PRO A 1 80 ? 6.574 5.211 6.746 1 96.62 80 PRO A O 1
ATOM 656 N N . CYS A 1 81 ? 7.172 7.254 7.277 1 95.5 81 CYS A N 1
ATOM 657 C CA . CYS A 1 81 ? 8.461 6.832 7.809 1 95.5 81 CYS A CA 1
ATOM 658 C C . CYS A 1 81 ? 8.289 6.023 9.086 1 95.5 81 CYS A C 1
ATOM 660 O O . CYS A 1 81 ? 9.172 5.246 9.461 1 95.5 81 CYS A O 1
ATOM 662 N N . ASP A 1 82 ? 7.215 6.18 9.773 1 95.19 82 ASP A N 1
ATOM 663 C CA . ASP A 1 82 ? 7.027 5.543 11.07 1 95.19 82 ASP A CA 1
ATOM 664 C C . ASP A 1 82 ? 6.051 4.375 10.984 1 95.19 82 ASP A C 1
ATOM 666 O O . ASP A 1 82 ? 5.781 3.701 11.977 1 95.19 82 ASP A O 1
ATOM 670 N N . GLU A 1 83 ? 5.469 4.113 9.852 1 94.56 83 GLU A N 1
ATOM 671 C CA . GLU A 1 83 ? 4.52 3.027 9.617 1 94.56 83 GLU A CA 1
ATOM 672 C C . GLU A 1 83 ? 4.504 2.609 8.148 1 94.56 83 GLU A C 1
ATOM 674 O O . GLU A 1 83 ? 3.801 3.211 7.336 1 94.56 83 GLU A O 1
ATOM 679 N N . SER A 1 84 ? 5.098 1.535 7.836 1 93.75 84 SER A N 1
ATOM 680 C CA . SER A 1 84 ? 5.305 1.185 6.438 1 93.75 84 SER A CA 1
ATOM 681 C C . SER A 1 84 ? 4.281 0.158 5.965 1 93.75 84 SER A C 1
ATOM 683 O O . SER A 1 84 ? 4.129 -0.065 4.762 1 93.75 84 SER A O 1
ATOM 685 N N . THR A 1 85 ? 3.469 -0.363 6.859 1 94.5 85 THR A N 1
ATOM 686 C CA . THR A 1 85 ? 2.689 -1.543 6.5 1 94.5 85 THR A CA 1
ATOM 687 C C . THR A 1 85 ? 1.202 -1.207 6.422 1 94.5 85 THR A C 1
ATOM 689 O O . THR A 1 85 ? 0.531 -1.555 5.449 1 94.5 85 THR A O 1
ATOM 692 N N . SER A 1 86 ? 0.686 -0.46 7.363 1 95.25 86 SER A N 1
ATOM 693 C CA . SER A 1 86 ? -0.752 -0.291 7.543 1 95.25 86 SER A CA 1
ATOM 694 C C . SER A 1 86 ? -1.334 0.652 6.496 1 95.25 86 SER A C 1
ATOM 696 O O . SER A 1 86 ? -0.769 1.714 6.227 1 95.25 86 SER A O 1
ATOM 698 N N . LEU A 1 87 ? -2.49 0.206 5.977 1 96.81 87 LEU A N 1
ATOM 699 C CA . LEU A 1 87 ? -3.26 1.098 5.113 1 96.81 87 LEU A CA 1
ATOM 700 C C . LEU A 1 87 ? -4.645 1.354 5.695 1 96.81 87 LEU A C 1
ATOM 702 O O . LEU A 1 87 ? -5.039 2.506 5.895 1 96.81 87 LEU A O 1
ATOM 706 N N . MET A 1 88 ? -5.348 0.315 6.02 1 95.62 88 MET A N 1
ATOM 707 C CA . MET A 1 88 ? -6.711 0.463 6.52 1 95.62 88 MET A CA 1
ATOM 708 C C . MET A 1 88 ? -7.129 -0.758 7.332 1 95.62 88 MET A C 1
ATOM 710 O O . MET A 1 88 ? -6.949 -1.895 6.891 1 95.62 88 MET A O 1
ATOM 714 N N . THR A 1 89 ? -7.715 -0.551 8.492 1 94.19 89 THR A N 1
ATOM 715 C CA . THR A 1 89 ? -8.18 -1.668 9.305 1 94.19 89 THR A CA 1
ATOM 716 C C . THR A 1 89 ? -9.445 -2.281 8.711 1 94.19 89 THR A C 1
ATOM 718 O O . THR A 1 89 ? -9.492 -3.484 8.453 1 94.19 89 THR A O 1
ATOM 721 N N . ASP A 1 90 ? -10.469 -1.509 8.461 1 93.06 90 ASP A N 1
ATOM 722 C CA . ASP A 1 90 ? -11.727 -1.934 7.852 1 93.06 90 ASP A CA 1
ATOM 723 C C . ASP A 1 90 ? -11.773 -1.567 6.371 1 93.06 90 ASP A C 1
ATOM 725 O O . ASP A 1 90 ? -11.852 -0.389 6.02 1 93.06 90 ASP A O 1
ATOM 729 N N . PRO A 1 91 ? -11.766 -2.594 5.461 1 92.75 91 PRO A N 1
ATOM 730 C CA . PRO A 1 91 ? -11.727 -2.299 4.027 1 92.75 91 PRO A CA 1
ATOM 731 C C . PRO A 1 91 ? -12.945 -1.521 3.551 1 92.75 91 PRO A C 1
ATOM 733 O O . PRO A 1 91 ? -12.898 -0.855 2.514 1 92.75 91 PRO A O 1
ATOM 736 N N . LYS A 1 92 ? -14.039 -1.555 4.352 1 90.62 92 LYS A N 1
ATOM 737 C CA . LYS A 1 92 ? -15.258 -0.836 3.979 1 90.62 92 LYS A CA 1
ATOM 738 C C . LYS A 1 92 ? -15.039 0.673 4.023 1 90.62 92 LYS A C 1
ATOM 740 O O . LYS A 1 92 ? -15.812 1.436 3.445 1 90.62 92 LYS A O 1
ATOM 745 N N . CYS A 1 93 ? -13.992 1.098 4.699 1 91.94 93 CYS A N 1
ATOM 746 C CA . CYS A 1 93 ? -13.703 2.521 4.836 1 91.94 93 CYS A CA 1
ATOM 747 C C . CYS A 1 93 ? -12.984 3.051 3.602 1 91.94 93 CYS A C 1
ATOM 749 O O . CYS A 1 93 ? -12.805 4.262 3.453 1 91.94 93 CYS A O 1
ATOM 751 N N . ILE A 1 94 ? -12.547 2.135 2.723 1 94.19 94 ILE A N 1
ATOM 752 C CA . ILE A 1 94 ? -11.93 2.545 1.469 1 94.19 94 ILE A CA 1
ATOM 753 C C . ILE A 1 94 ? -13.008 2.809 0.421 1 94.19 94 ILE A C 1
ATOM 755 O O . ILE A 1 94 ? -13.586 1.871 -0.128 1 94.19 94 ILE A O 1
ATOM 759 N N . ILE A 1 95 ? -13.203 4.051 0.067 1 92.94 95 ILE A N 1
ATOM 760 C CA . ILE A 1 95 ? -14.32 4.395 -0.808 1 92.94 95 ILE A CA 1
ATOM 761 C C . ILE A 1 95 ? -13.797 5.117 -2.049 1 92.94 95 ILE A C 1
ATOM 763 O O . ILE A 1 95 ? -14.539 5.863 -2.695 1 92.94 95 ILE A O 1
ATOM 767 N N . TRP A 1 96 ? -12.594 5.016 -2.332 1 95.06 96 TRP A N 1
ATOM 768 C CA . TRP A 1 96 ? -12 5.633 -3.514 1 95.06 96 TRP A CA 1
ATOM 769 C C . TRP A 1 96 ? -11.469 4.57 -4.469 1 95.06 96 TRP A C 1
ATOM 771 O O . TRP A 1 96 ? -11.336 3.4 -4.102 1 95.06 96 TRP A O 1
ATOM 781 N N . SER A 1 97 ? -11.203 4.957 -5.672 1 96.25 97 SER A N 1
ATOM 782 C CA . SER A 1 97 ? -10.664 4.102 -6.727 1 96.25 97 SER A CA 1
ATOM 783 C C . SER A 1 97 ? -9.781 4.898 -7.68 1 96.25 97 SER A C 1
ATOM 785 O O . SER A 1 97 ? -10.086 6.043 -8.016 1 96.25 97 SER A O 1
ATOM 787 N N . PRO A 1 98 ? -8.672 4.27 -8.023 1 97.44 98 PRO A N 1
ATOM 788 C CA . PRO A 1 98 ? -8.102 3.004 -7.555 1 97.44 98 PRO A CA 1
ATOM 789 C C . PRO A 1 98 ? -7.48 3.117 -6.164 1 97.44 98 PRO A C 1
ATOM 791 O O . PRO A 1 98 ? -7.332 4.223 -5.637 1 97.44 98 PRO A O 1
ATOM 794 N N . VAL A 1 99 ? -7.32 2.018 -5.559 1 97.19 99 VAL A N 1
ATOM 795 C CA . VAL A 1 99 ? -6.566 1.915 -4.312 1 97.19 99 VAL A CA 1
ATOM 796 C C . VAL A 1 99 ? -5.09 1.672 -4.621 1 97.19 99 VAL A C 1
ATOM 798 O O . VAL A 1 99 ? -4.746 0.752 -5.371 1 97.19 99 VAL A O 1
ATOM 801 N N . THR A 1 100 ? -4.258 2.506 -4.047 1 98.12 100 THR A N 1
ATOM 802 C CA . THR A 1 100 ? -2.822 2.387 -4.281 1 98.12 100 THR A CA 1
ATOM 803 C C . THR A 1 100 ? -2.076 2.158 -2.971 1 98.12 100 THR A C 1
ATOM 805 O O . THR A 1 100 ? -2.588 2.479 -1.896 1 98.12 100 THR A O 1
ATOM 808 N N . ARG A 1 101 ? -0.867 1.559 -3.129 1 97.75 101 ARG A N 1
ATOM 809 C CA . ARG A 1 101 ? -0.06 1.228 -1.96 1 97.75 101 ARG A CA 1
ATOM 810 C C . ARG A 1 101 ? 0.382 2.488 -1.225 1 97.75 101 ARG A C 1
ATOM 812 O O . ARG A 1 101 ? 0.702 2.439 -0.035 1 97.75 101 ARG A O 1
ATOM 819 N N . SER A 1 102 ? 0.363 3.635 -1.866 1 98 102 SER A N 1
ATOM 820 C CA . SER A 1 102 ? 0.867 4.887 -1.308 1 98 102 SER A CA 1
ATOM 821 C C . SER A 1 102 ? -0.267 5.738 -0.752 1 98 102 SER A C 1
ATOM 823 O O . SER A 1 102 ? -0.042 6.871 -0.315 1 98 102 SER A O 1
ATOM 825 N N . ASP A 1 103 ? -1.425 5.234 -0.728 1 98.25 103 ASP A N 1
ATOM 826 C CA . ASP A 1 103 ? -2.578 6.027 -0.317 1 98.25 103 ASP A CA 1
ATOM 827 C C . ASP A 1 103 ? -2.428 6.512 1.124 1 98.25 103 ASP A C 1
ATOM 829 O O . ASP A 1 103 ? -1.699 5.906 1.914 1 98.25 103 ASP A O 1
ATOM 833 N N . ILE A 1 104 ? -3.055 7.594 1.406 1 97.5 104 ILE A N 1
ATOM 834 C CA . ILE A 1 104 ? -3.191 8.086 2.771 1 97.5 104 ILE A CA 1
ATOM 835 C C . ILE A 1 104 ? -4.176 7.211 3.543 1 97.5 104 ILE A C 1
ATOM 837 O O . ILE A 1 104 ? -5.277 6.93 3.059 1 97.5 104 ILE A O 1
ATOM 841 N N . SER A 1 105 ? -3.795 6.812 4.648 1 95.19 105 SER A N 1
ATOM 842 C CA . SER A 1 105 ? -4.504 5.758 5.367 1 95.19 105 SER A CA 1
ATOM 843 C C . SER A 1 105 ? -5.672 6.32 6.172 1 95.19 105 SER A C 1
ATOM 845 O O . SER A 1 105 ? -6.742 5.711 6.238 1 95.19 105 SER A O 1
ATOM 847 N N . TRP A 1 106 ? -5.398 7.383 6.82 1 91.31 106 TRP A N 1
ATOM 848 C CA . TRP A 1 106 ? -6.383 7.902 7.766 1 91.31 106 TRP A CA 1
ATOM 849 C C . TRP A 1 106 ? -6.148 9.391 8.031 1 91.31 106 TRP A C 1
ATOM 851 O O . TRP A 1 106 ? -5.277 10.008 7.414 1 91.31 106 TRP A O 1
ATOM 861 N N . ASN A 1 107 ? -7.008 9.875 8.93 1 87.25 107 ASN A N 1
ATOM 862 C CA . ASN A 1 107 ? -6.871 11.266 9.344 1 87.25 107 ASN A CA 1
ATOM 863 C C . ASN A 1 107 ? -5.543 11.516 10.047 1 87.25 107 ASN A C 1
ATOM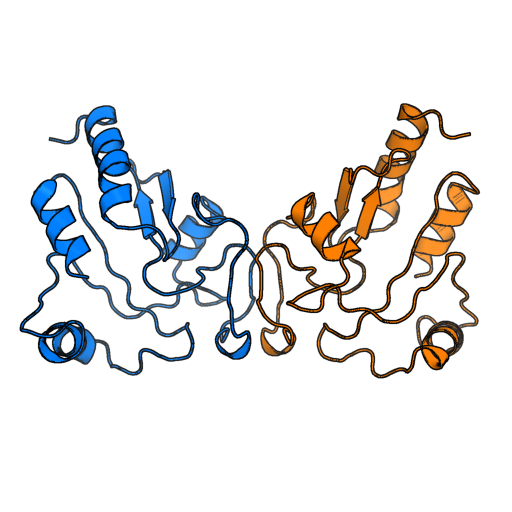 865 O O . ASN A 1 107 ? -4.965 10.594 10.633 1 87.25 107 ASN A O 1
ATOM 869 N N . PHE A 1 108 ? -4.961 12.719 9.789 1 89.88 108 PHE A N 1
ATOM 870 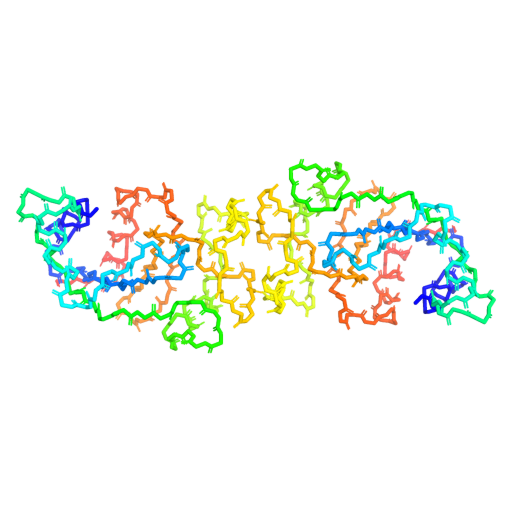C CA . PHE A 1 108 ? -3.814 13.266 10.516 1 89.88 108 PHE A CA 1
ATOM 871 C C . PHE A 1 108 ? -2.518 12.633 10.023 1 89.88 108 PHE A C 1
ATOM 873 O O . PHE A 1 108 ? -1.531 12.57 10.758 1 89.88 108 PHE A O 1
ATOM 880 N N . GLU A 1 109 ? -2.557 12.008 8.93 1 93.94 109 GLU A N 1
ATOM 881 C CA . GLU A 1 109 ? -1.28 11.805 8.25 1 93.94 109 GLU A CA 1
ATOM 882 C C . GLU A 1 109 ? -0.654 13.141 7.84 1 93.94 109 GLU A C 1
ATOM 884 O O . GLU A 1 109 ? -1.366 14.094 7.535 1 93.94 109 GLU A O 1
ATOM 889 N N . LYS A 1 110 ? 0.688 13.25 7.816 1 95.62 110 LYS A N 1
ATOM 890 C CA . LYS A 1 110 ? 1.364 14.539 7.66 1 95.62 110 LYS A CA 1
ATOM 891 C C . LYS A 1 110 ? 2.525 14.43 6.676 1 95.62 110 LYS A C 1
ATOM 893 O O . LYS A 1 110 ? 3.234 13.422 6.652 1 95.62 110 LYS A O 1
ATOM 898 N N . PHE A 1 111 ? 2.654 15.438 5.883 1 97.44 111 PHE A N 1
ATOM 899 C CA . PHE A 1 111 ? 3.799 15.609 4.992 1 97.44 111 PHE A CA 1
ATOM 900 C C . PHE A 1 111 ? 4.609 16.844 5.387 1 97.44 111 PHE A C 1
ATOM 902 O O . PHE A 1 111 ? 4.055 17.922 5.547 1 97.44 111 PHE A O 1
ATOM 909 N N . LEU A 1 112 ? 5.867 16.641 5.613 1 97 112 LEU A N 1
ATOM 910 C CA . LEU A 1 112 ? 6.785 17.75 5.887 1 97 112 LEU A CA 1
ATOM 911 C C . LEU A 1 112 ? 7.543 18.141 4.629 1 97 112 LEU A C 1
ATOM 913 O O . LEU A 1 112 ? 8.195 17.312 3.998 1 97 112 LEU A O 1
ATOM 917 N N . ILE A 1 113 ? 7.367 19.375 4.254 1 97.06 113 ILE A N 1
ATOM 918 C CA . ILE A 1 113 ? 7.984 19.922 3.051 1 97.06 113 ILE A CA 1
ATOM 919 C C . ILE A 1 113 ? 9.047 20.953 3.439 1 97.06 113 ILE A C 1
ATOM 921 O O . ILE A 1 113 ? 8.805 21.812 4.293 1 97.06 113 ILE A O 1
ATOM 925 N N . ASP A 1 114 ? 10.117 20.891 2.852 1 95.81 114 ASP A N 1
ATOM 926 C CA . ASP A 1 114 ? 11.156 21.859 3.199 1 95.81 114 ASP A CA 1
ATOM 927 C C . ASP A 1 114 ? 10.922 23.203 2.506 1 95.81 114 ASP A C 1
ATOM 929 O O . ASP A 1 114 ? 9.984 23.328 1.711 1 95.81 114 ASP A O 1
ATOM 933 N N . PRO A 1 115 ? 11.711 24.234 2.791 1 92.25 115 PRO A N 1
ATOM 934 C CA . PRO A 1 115 ? 11.43 25.578 2.291 1 92.25 115 PRO A CA 1
ATOM 935 C C . PRO A 1 115 ? 11.594 25.703 0.777 1 92.25 115 PRO A C 1
ATOM 937 O O . PRO A 1 115 ? 11.172 26.688 0.18 1 92.25 115 PRO A O 1
ATOM 940 N N . THR A 1 116 ? 12.117 24.703 0.112 1 93.25 116 THR A N 1
ATOM 941 C CA . THR A 1 116 ? 12.305 24.734 -1.334 1 93.25 116 THR A CA 1
ATOM 942 C C . THR A 1 116 ? 11.125 24.094 -2.049 1 93.25 116 THR A C 1
ATOM 944 O O . THR A 1 116 ? 11.055 24.094 -3.279 1 93.25 116 THR A O 1
ATOM 947 N N . GLY A 1 117 ? 10.219 23.516 -1.276 1 93.44 117 GLY A N 1
ATOM 948 C CA . GLY A 1 117 ? 9.062 22.844 -1.849 1 93.44 117 GLY A CA 1
ATOM 949 C C . GLY A 1 117 ? 9.266 21.359 -2.014 1 93.44 117 GLY A C 1
ATOM 950 O O . GLY A 1 117 ? 8.383 20.656 -2.52 1 93.44 117 GLY A O 1
ATOM 951 N N . LYS A 1 118 ? 10.359 20.844 -1.553 1 94.69 118 LYS A N 1
ATOM 952 C CA . LYS A 1 118 ? 10.656 19.422 -1.679 1 94.69 118 LYS A CA 1
ATOM 953 C C . LYS A 1 118 ? 10.047 18.641 -0.524 1 94.69 118 LYS A C 1
ATOM 955 O O . LYS A 1 118 ? 10.266 18.969 0.644 1 94.69 118 LYS A O 1
ATOM 960 N N . PRO A 1 119 ? 9.273 17.656 -0.862 1 97.06 119 PRO A N 1
ATOM 961 C CA . PRO A 1 119 ? 8.797 16.781 0.209 1 97.06 119 PRO A CA 1
ATOM 962 C C . PRO A 1 119 ? 9.93 16.094 0.97 1 97.06 119 PRO A C 1
ATOM 964 O O . PRO A 1 119 ? 10.844 15.531 0.354 1 97.06 119 PRO A O 1
ATOM 967 N N . HIS A 1 120 ? 9.883 16.141 2.252 1 96.56 120 HIS A N 1
ATOM 968 C CA . HIS A 1 120 ? 10.984 15.68 3.086 1 96.56 120 HIS A CA 1
ATOM 969 C C . HIS A 1 120 ? 10.617 14.391 3.818 1 96.56 120 HIS A C 1
ATOM 971 O O . HIS A 1 120 ? 11.375 13.422 3.795 1 96.56 120 HIS A O 1
ATOM 977 N N . LYS A 1 121 ? 9.492 14.422 4.469 1 97.12 121 LYS A N 1
ATOM 978 C CA . LYS A 1 121 ? 9.078 13.258 5.254 1 97.12 121 LYS A CA 1
ATOM 979 C C . LYS A 1 121 ? 7.562 13.141 5.305 1 97.12 121 LYS A C 1
ATOM 981 O O . LYS A 1 121 ? 6.852 14.141 5.215 1 97.12 121 LYS A O 1
ATOM 986 N N . ARG A 1 122 ? 7.156 11.891 5.375 1 97.56 122 ARG A N 1
ATOM 987 C CA . ARG A 1 122 ? 5.75 11.555 5.562 1 97.56 122 ARG A CA 1
ATOM 988 C C . ARG A 1 122 ? 5.543 10.797 6.871 1 97.56 122 ARG A C 1
ATOM 990 O O . ARG A 1 122 ? 6.312 9.891 7.199 1 97.56 122 ARG A O 1
ATOM 997 N N . PHE A 1 123 ? 4.555 11.234 7.707 1 96.62 123 PHE A N 1
ATOM 998 C CA . PHE A 1 123 ? 4.273 10.648 9.008 1 96.62 123 PHE A CA 1
ATOM 999 C C . PHE A 1 123 ? 2.859 10.078 9.055 1 96.62 123 PHE A C 1
ATOM 1001 O O . PHE A 1 123 ? 1.917 10.711 8.57 1 96.62 123 PHE A O 1
ATOM 1008 N N . SER A 1 124 ? 2.785 8.883 9.641 1 95.88 124 SER A N 1
ATOM 1009 C CA . SER A 1 124 ? 1.474 8.258 9.789 1 95.88 124 SER A CA 1
ATOM 1010 C C . SER A 1 124 ? 0.644 8.977 10.859 1 95.88 124 SER A C 1
ATOM 1012 O O . SER A 1 124 ? 1.135 9.883 11.523 1 95.88 124 SER A O 1
ATOM 1014 N N . ARG A 1 125 ? -0.601 8.516 11 1 90.25 125 ARG A N 1
ATOM 1015 C CA . ARG A 1 125 ? -1.506 9.062 12.008 1 90.25 125 ARG A CA 1
ATOM 1016 C C . ARG A 1 125 ? -1.004 8.766 13.414 1 90.25 125 ARG A C 1
ATOM 1018 O O . ARG A 1 125 ? -1.445 9.383 14.383 1 90.25 125 ARG A O 1
ATOM 1025 N N . TYR A 1 126 ? -0.064 7.859 13.5 1 90.5 126 TYR A N 1
ATOM 1026 C CA . TYR A 1 126 ? 0.407 7.43 14.812 1 90.5 126 TYR A CA 1
ATOM 1027 C C . TYR A 1 126 ? 1.518 8.344 15.32 1 90.5 126 TYR A C 1
ATOM 1029 O O . TYR A 1 126 ? 1.863 8.312 16.5 1 90.5 126 TYR A O 1
ATOM 1037 N N . SER A 1 127 ? 2.059 9.094 14.406 1 88.62 127 SER A N 1
ATOM 1038 C CA . SER A 1 127 ? 3.135 9.992 14.805 1 88.62 127 SER A CA 1
ATOM 1039 C C . SER A 1 127 ? 2.596 11.188 15.594 1 88.62 127 SER A C 1
ATOM 1041 O O . SER A 1 127 ? 1.719 11.906 15.117 1 88.62 127 SER A O 1
ATOM 1043 N N . GLN A 1 128 ? 3.18 11.344 16.734 1 84.06 128 GLN A N 1
ATOM 1044 C CA . GLN A 1 128 ? 2.789 12.492 17.547 1 84.06 128 GLN A CA 1
ATOM 1045 C C . GLN A 1 128 ? 3.422 13.781 17.016 1 84.06 128 GLN A C 1
ATOM 1047 O O . GLN A 1 128 ? 4.547 13.766 16.516 1 84.06 128 GLN A O 1
ATOM 1052 N N . THR A 1 129 ? 2.719 14.828 17.203 1 82.38 129 THR A N 1
ATOM 1053 C CA . THR A 1 129 ? 3.176 16.141 16.75 1 82.38 129 THR A CA 1
ATOM 1054 C C . THR A 1 129 ? 4.527 16.484 17.359 1 82.38 129 THR A C 1
ATOM 1056 O O . THR A 1 129 ? 5.367 17.109 16.719 1 82.38 129 THR A O 1
ATOM 1059 N N . LYS A 1 130 ? 4.676 15.984 18.531 1 79.06 130 LYS A N 1
ATOM 1060 C CA . LYS A 1 130 ? 5.93 16.25 19.234 1 79.06 130 LYS A CA 1
ATOM 1061 C C . LYS A 1 130 ? 7.113 15.641 18.484 1 79.06 130 LYS A C 1
ATOM 1063 O O . LYS A 1 130 ? 8.203 16.219 18.469 1 79.06 130 LYS A O 1
ATOM 1068 N N . GLY A 1 131 ? 6.836 14.547 17.828 1 82.12 131 GLY A N 1
ATOM 1069 C CA . GLY A 1 131 ? 7.891 13.906 17.062 1 82.12 131 GLY A CA 1
ATOM 1070 C C . GLY A 1 131 ? 8.289 14.688 15.828 1 82.12 131 GLY A C 1
ATOM 1071 O O . GLY A 1 131 ? 9.406 14.539 15.328 1 82.12 131 GLY A O 1
ATOM 1072 N N . LEU A 1 132 ? 7.418 15.578 15.43 1 90.81 132 LEU A N 1
ATOM 1073 C CA . LEU A 1 132 ? 7.676 16.375 14.234 1 90.81 132 LEU A CA 1
ATOM 1074 C C . LEU A 1 132 ? 8.586 17.547 14.555 1 90.81 132 LEU A C 1
ATOM 1076 O O . LEU A 1 132 ? 9.203 18.125 13.656 1 90.81 132 LEU A O 1
ATOM 1080 N N . GLU A 1 133 ? 8.594 17.922 15.828 1 92.44 133 GLU A N 1
ATOM 1081 C CA . GLU A 1 133 ? 9.352 19.109 16.219 1 92.44 133 GLU A CA 1
ATOM 1082 C C . GLU A 1 133 ? 10.82 18.969 15.82 1 92.44 133 GLU A C 1
ATOM 1084 O O . GLU A 1 133 ? 11.414 19.922 15.32 1 92.44 133 GLU A O 1
ATOM 1089 N N . LYS A 1 134 ? 11.375 17.828 16.094 1 93.19 134 LYS A N 1
ATOM 1090 C CA . LYS A 1 134 ? 12.789 17.609 15.773 1 93.19 134 LYS A CA 1
ATOM 1091 C C . LYS A 1 134 ? 13.039 17.719 14.273 1 93.19 134 LYS A C 1
ATOM 1093 O O . LYS A 1 134 ? 14 18.375 13.852 1 93.19 134 LYS A O 1
ATOM 1098 N N . ASP A 1 135 ? 12.18 17.156 13.523 1 94.44 135 ASP A N 1
ATOM 1099 C CA . ASP A 1 135 ? 12.328 17.219 12.07 1 94.44 135 ASP A CA 1
ATOM 1100 C C . ASP A 1 135 ? 12.18 18.641 11.562 1 94.44 135 ASP A C 1
ATOM 1102 O O . ASP A 1 135 ? 12.938 19.078 10.695 1 94.44 135 ASP A O 1
ATOM 1106 N N . VAL A 1 136 ? 11.219 19.375 12.109 1 94.94 136 VAL A N 1
ATOM 1107 C CA . VAL A 1 136 ? 10.977 20.75 11.711 1 94.94 136 VAL A CA 1
ATOM 1108 C C . VAL A 1 136 ? 12.188 21.609 12.062 1 94.94 136 VAL A C 1
ATOM 1110 O O . VAL A 1 136 ? 12.672 22.375 11.234 1 94.94 136 VAL A O 1
ATOM 1113 N N . LYS A 1 137 ? 12.602 21.375 13.281 1 94.19 137 LYS A N 1
ATOM 1114 C CA . LYS A 1 137 ? 13.766 22.125 13.727 1 94.19 137 LYS A CA 1
ATOM 1115 C C . LYS A 1 137 ? 14.977 21.859 12.844 1 94.19 137 LYS A C 1
ATOM 1117 O O . LYS A 1 137 ? 15.711 22.781 12.484 1 94.19 137 LYS A O 1
ATOM 1122 N N . THR A 1 138 ? 15.164 20.641 12.516 1 94.56 138 THR A N 1
ATOM 1123 C CA . THR A 1 138 ? 16.281 20.25 11.672 1 94.56 138 THR A CA 1
ATOM 1124 C C . THR A 1 138 ? 16.219 20.969 10.328 1 94.56 138 THR A C 1
ATOM 1126 O O . THR A 1 138 ? 17.234 21.5 9.859 1 94.56 138 THR A O 1
ATOM 1129 N N . LEU A 1 139 ? 15.062 21.047 9.758 1 94.44 139 LEU A N 1
ATOM 1130 C CA . LEU A 1 139 ? 14.914 21.703 8.461 1 94.44 139 LEU A CA 1
ATOM 1131 C C . LEU A 1 139 ? 15.117 23.219 8.594 1 94.44 139 LEU A C 1
ATOM 1133 O O . LEU A 1 139 ? 15.734 23.844 7.727 1 94.44 139 LEU A O 1
ATOM 1137 N N . ILE A 1 140 ? 14.578 23.781 9.656 1 94.88 140 ILE A N 1
ATOM 1138 C CA . ILE A 1 140 ? 14.727 25.203 9.883 1 94.88 140 ILE A CA 1
ATOM 1139 C C . ILE A 1 140 ? 16.203 25.562 10.008 1 94.88 140 ILE A C 1
ATOM 1141 O O . ILE A 1 140 ? 16.672 26.547 9.414 1 94.88 140 ILE A O 1
ATOM 1145 N N . ASP A 1 141 ? 16.891 24.688 10.695 1 94.88 141 ASP A N 1
ATOM 1146 C CA . ASP A 1 141 ? 18.328 24.922 10.891 1 94.88 141 ASP A CA 1
ATOM 1147 C C . ASP A 1 141 ? 19.094 24.703 9.594 1 94.88 141 ASP A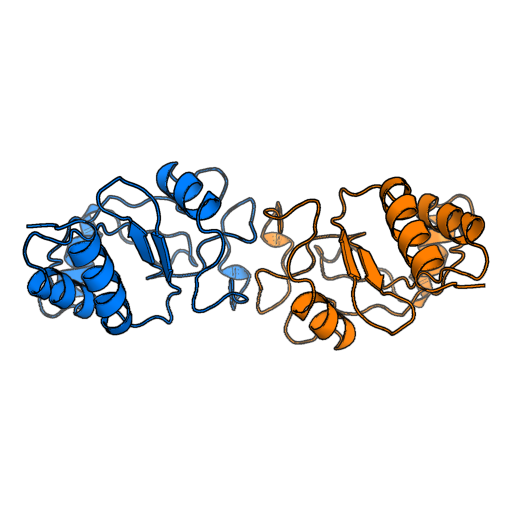 C 1
ATOM 1149 O O . ASP A 1 141 ? 19.969 25.5 9.25 1 94.88 141 ASP A O 1
ATOM 1153 N N . GLU A 1 142 ? 18.781 23.703 8.914 1 94.38 142 GLU A N 1
ATOM 1154 C CA . GLU A 1 142 ? 19.469 23.359 7.664 1 94.38 142 GLU A CA 1
ATOM 1155 C C . GLU A 1 142 ? 19.266 24.438 6.609 1 94.38 142 GLU A C 1
ATOM 1157 O O . GLU A 1 142 ? 20.172 24.75 5.84 1 94.38 142 GLU A O 1
ATOM 1162 N N . PHE A 1 143 ? 18.094 25.062 6.574 1 93.94 143 PHE A N 1
ATOM 1163 C CA . PHE A 1 143 ? 17.781 26 5.52 1 93.94 143 PHE A CA 1
ATOM 1164 C C . PHE A 1 143 ? 17.859 27.438 6.035 1 93.94 143 PHE A C 1
ATOM 1166 O O . PHE A 1 143 ? 17.516 28.391 5.324 1 93.94 143 PHE A O 1
ATOM 1173 N N . ASN A 1 144 ? 18.234 27.625 7.262 1 90.62 144 ASN A N 1
ATOM 1174 C CA . ASN A 1 144 ? 18.375 28.938 7.879 1 90.62 144 ASN A CA 1
ATOM 1175 C C . ASN A 1 144 ? 17.094 29.766 7.715 1 90.62 144 ASN A C 1
ATOM 1177 O O . ASN A 1 144 ? 17.156 30.906 7.258 1 90.62 144 ASN A O 1
ATOM 1181 N N . VAL A 1 145 ? 16.016 29.094 8.094 1 85.75 145 VAL A N 1
ATOM 1182 C CA . VAL A 1 145 ? 14.727 29.781 8.016 1 85.75 145 VAL A CA 1
ATOM 1183 C C . VAL A 1 145 ? 14.609 30.797 9.141 1 85.75 145 VAL A C 1
ATOM 1185 O O . VAL A 1 145 ? 14.805 30.469 10.312 1 85.75 145 VAL A O 1
ATOM 1188 N N . VAL A 1 146 ? 14.523 32.094 8.852 1 81.25 146 VAL A N 1
ATOM 1189 C CA . VAL A 1 146 ? 14.492 33.188 9.828 1 81.25 146 VAL A CA 1
ATOM 1190 C C . VAL A 1 146 ? 13.047 33.562 10.148 1 81.25 146 VAL A C 1
ATOM 1192 O O . VAL A 1 146 ? 12.172 33.469 9.281 1 81.25 146 VAL A O 1
ATOM 1195 N N . MET B 1 1 ? -1.27 -19.5 -17.016 1 77.25 1 MET B N 1
ATOM 1196 C CA . MET B 1 1 ? -1.117 -20.859 -16.5 1 77.25 1 MET B CA 1
ATOM 1197 C C . MET B 1 1 ? -0.249 -21.688 -17.422 1 77.25 1 MET B C 1
ATOM 1199 O O . MET B 1 1 ? 0.724 -22.312 -16.984 1 77.25 1 MET B O 1
ATOM 1203 N N . ARG B 1 2 ? -0.469 -21.516 -18.734 1 79.81 2 ARG B N 1
ATOM 1204 C CA . ARG B 1 2 ? 0.328 -22.297 -19.672 1 79.81 2 ARG B CA 1
ATOM 1205 C C . ARG B 1 2 ? 1.791 -21.875 -19.641 1 79.81 2 ARG B C 1
ATOM 1207 O O . ARG B 1 2 ? 2.691 -22.719 -19.703 1 79.81 2 ARG B O 1
ATOM 1214 N N . ALA B 1 3 ? 1.924 -20.594 -19.453 1 87.31 3 ALA B N 1
ATOM 1215 C CA . ALA B 1 3 ? 3.273 -20.047 -19.406 1 87.31 3 ALA B CA 1
ATOM 1216 C C . ALA B 1 3 ? 4.043 -20.562 -18.203 1 87.31 3 ALA B C 1
ATOM 1218 O O . ALA B 1 3 ? 5.266 -20.719 -18.25 1 87.31 3 ALA B O 1
ATOM 1219 N N . MET B 1 4 ? 3.387 -20.953 -17.188 1 89.81 4 MET B N 1
ATOM 1220 C CA . MET B 1 4 ? 4.035 -21.5 -16 1 89.81 4 MET B CA 1
ATOM 1221 C C . MET B 1 4 ? 4.531 -22.922 -16.25 1 89.81 4 MET B C 1
ATOM 1223 O O . MET B 1 4 ? 5.613 -23.281 -15.789 1 89.81 4 MET B O 1
ATOM 1227 N N . ASN B 1 5 ? 3.703 -23.672 -16.906 1 91.62 5 ASN B N 1
ATOM 1228 C CA . ASN B 1 5 ? 4.145 -25.016 -17.297 1 91.62 5 ASN B CA 1
ATOM 1229 C C . ASN B 1 5 ? 5.398 -24.953 -18.172 1 91.62 5 ASN B C 1
ATOM 1231 O O . ASN B 1 5 ? 6.32 -25.75 -17.984 1 91.62 5 ASN B O 1
ATOM 1235 N N . GLU B 1 6 ? 5.363 -24 -19.094 1 91.25 6 GLU B N 1
ATOM 1236 C CA . GLU B 1 6 ? 6.512 -23.844 -19.984 1 91.25 6 GLU B CA 1
ATOM 1237 C C . GLU B 1 6 ? 7.77 -23.484 -19.188 1 91.25 6 GLU B C 1
ATOM 1239 O O . GLU B 1 6 ? 8.859 -23.969 -19.5 1 91.25 6 GLU B O 1
ATOM 1244 N N . LEU B 1 7 ? 7.598 -22.703 -18.234 1 92.5 7 LEU B N 1
ATOM 1245 C CA . LEU B 1 7 ? 8.719 -22.281 -17.406 1 92.5 7 LEU B CA 1
ATOM 1246 C C . LEU B 1 7 ? 9.281 -23.469 -16.625 1 92.5 7 LEU B C 1
ATOM 1248 O O . LEU B 1 7 ? 10.5 -23.641 -16.547 1 92.5 7 LEU B O 1
ATOM 1252 N N . VAL B 1 8 ? 8.414 -24.281 -16.094 1 92.38 8 VAL B N 1
ATOM 1253 C CA . VAL B 1 8 ? 8.828 -25.469 -15.352 1 92.38 8 VAL B CA 1
ATOM 1254 C C . VAL B 1 8 ? 9.586 -26.422 -16.281 1 92.38 8 VAL B C 1
ATOM 1256 O O . VAL B 1 8 ? 10.625 -26.953 -15.906 1 92.38 8 VAL B O 1
ATOM 1259 N N . ASP B 1 9 ? 9.109 -26.547 -17.484 1 92.81 9 ASP B N 1
ATOM 1260 C CA . ASP B 1 9 ? 9.75 -27.422 -18.469 1 92.81 9 ASP B CA 1
ATOM 1261 C C . ASP B 1 9 ? 11.148 -26.922 -18.828 1 92.81 9 ASP B C 1
ATOM 1263 O O . ASP B 1 9 ? 12.078 -27.719 -18.984 1 92.81 9 ASP B O 1
ATOM 1267 N N . LYS B 1 10 ? 11.219 -25.703 -18.922 1 92.62 10 LYS B N 1
ATOM 1268 C CA . LYS B 1 10 ? 12.469 -25.094 -19.344 1 92.62 10 LYS B CA 1
ATOM 1269 C C . LYS B 1 10 ? 13.586 -25.359 -18.328 1 92.62 10 LYS B C 1
ATOM 1271 O O . LYS B 1 10 ? 14.742 -25.562 -18.703 1 92.62 10 LYS B O 1
ATOM 1276 N N . PHE B 1 11 ? 13.242 -25.391 -17.078 1 93.44 11 PHE B N 1
ATOM 1277 C CA . PHE B 1 11 ? 14.258 -25.531 -16.031 1 93.44 11 PHE B CA 1
ATOM 1278 C C . PHE B 1 11 ? 14.148 -26.891 -15.359 1 93.44 11 PHE B C 1
ATOM 1280 O O . PHE B 1 11 ? 14.648 -27.078 -14.25 1 93.44 11 PHE B O 1
ATOM 1287 N N . ASP B 1 12 ? 13.625 -27.734 -15.977 1 85.94 12 ASP B N 1
ATOM 1288 C CA . ASP B 1 12 ? 13.312 -29.109 -15.586 1 85.94 12 ASP B CA 1
ATOM 1289 C C . ASP B 1 12 ? 14.195 -29.562 -14.43 1 85.94 12 ASP B C 1
ATOM 1291 O O . ASP B 1 12 ? 15.391 -29.828 -14.609 1 85.94 12 ASP B O 1
ATOM 1295 N N . GLY B 1 13 ? 13.477 -29.578 -13.227 1 88.12 13 GLY B N 1
ATOM 1296 C CA . GLY B 1 13 ? 14.125 -30.094 -12.023 1 88.12 13 GLY B CA 1
ATOM 1297 C C . GLY B 1 13 ? 14.859 -29.016 -11.242 1 88.12 13 GLY B C 1
ATOM 1298 O O . GLY B 1 13 ? 15.266 -29.25 -10.102 1 88.12 13 GLY B O 1
ATOM 1299 N N . ARG B 1 14 ? 15.133 -27.812 -11.766 1 94.25 14 ARG B N 1
ATOM 1300 C CA . ARG B 1 14 ? 15.906 -26.766 -11.117 1 94.25 14 ARG B CA 1
ATOM 1301 C C . ARG B 1 14 ? 15.008 -25.641 -10.633 1 94.25 14 ARG B C 1
ATOM 1303 O O . ARG B 1 14 ? 15.477 -24.688 -9.992 1 94.25 14 ARG B O 1
ATOM 1310 N N . LEU B 1 15 ? 13.695 -25.797 -10.961 1 94.56 15 LEU B N 1
ATOM 1311 C CA . LEU B 1 15 ? 12.672 -24.844 -10.539 1 94.56 15 LEU B CA 1
ATOM 1312 C C . LEU B 1 15 ? 11.406 -25.562 -10.094 1 94.56 15 LEU B C 1
ATOM 1314 O O . LEU B 1 15 ? 10.938 -26.484 -10.766 1 94.56 15 LEU B O 1
ATOM 1318 N N . VAL B 1 16 ? 10.953 -25.203 -8.984 1 93.75 16 VAL B N 1
ATOM 1319 C CA . VAL B 1 16 ? 9.648 -25.688 -8.539 1 93.75 16 VAL B CA 1
ATOM 1320 C C . VAL B 1 16 ? 8.695 -24.5 -8.391 1 93.75 16 VAL B C 1
ATOM 1322 O O . VAL B 1 16 ? 9.055 -23.469 -7.82 1 93.75 16 VAL B O 1
ATOM 1325 N N . ILE B 1 17 ? 7.562 -24.641 -9.008 1 93.75 17 ILE B N 1
ATOM 1326 C CA . ILE B 1 17 ? 6.504 -23.656 -8.859 1 93.75 17 ILE B CA 1
ATOM 1327 C C . ILE B 1 17 ? 5.43 -24.188 -7.914 1 93.75 17 ILE B C 1
ATOM 1329 O O . ILE B 1 17 ? 5.051 -25.359 -7.984 1 93.75 17 ILE B O 1
ATOM 1333 N N . LEU B 1 18 ? 5.039 -23.375 -6.941 1 94.06 18 LEU B N 1
ATOM 1334 C CA . LEU B 1 18 ? 3.945 -23.703 -6.031 1 94.06 18 LEU B CA 1
ATOM 1335 C C . LEU B 1 18 ? 2.758 -22.766 -6.266 1 94.06 18 LEU B C 1
ATOM 1337 O O . LEU B 1 18 ? 2.896 -21.547 -6.199 1 94.06 18 LEU B O 1
ATOM 1341 N N . GLY B 1 19 ? 1.638 -23.359 -6.617 1 92.88 19 GLY B N 1
ATOM 1342 C CA . GLY B 1 19 ? 0.43 -22.578 -6.844 1 92.88 19 GLY B CA 1
ATOM 1343 C C . GLY B 1 19 ? -0.483 -22.531 -5.633 1 92.88 19 GLY B C 1
ATOM 1344 O O . GLY B 1 19 ? -0.76 -23.547 -5.012 1 92.88 19 GLY B O 1
ATOM 1345 N N . PHE B 1 20 ? -0.884 -21.359 -5.281 1 92.38 20 PHE B N 1
ATOM 1346 C CA . PHE B 1 20 ? -1.792 -21.156 -4.16 1 92.38 20 PHE B CA 1
ATOM 1347 C C . PHE B 1 20 ? -3.072 -20.469 -4.617 1 92.38 20 PHE B C 1
ATOM 1349 O O . PHE B 1 20 ? -3.109 -19.25 -4.75 1 92.38 20 PHE B O 1
ATOM 1356 N N . PRO B 1 21 ? -4.062 -21.266 -4.859 1 89.12 21 PRO B N 1
ATOM 1357 C CA . PRO B 1 21 ? -5.344 -20.625 -5.16 1 89.12 21 PRO B CA 1
ATOM 1358 C C . PRO B 1 21 ? -5.863 -19.766 -4 1 89.12 21 PRO B C 1
ATOM 1360 O O . PRO B 1 21 ? -5.578 -20.078 -2.838 1 89.12 21 PRO B O 1
ATOM 1363 N N . CYS B 1 22 ? -6.48 -18.719 -4.32 1 90.25 22 CYS B N 1
ATOM 1364 C CA . CYS B 1 22 ? -7.008 -17.797 -3.334 1 90.25 22 CYS B CA 1
ATOM 1365 C C . CYS B 1 22 ? -8.328 -17.188 -3.801 1 90.25 22 CYS B C 1
ATOM 1367 O O . CYS B 1 22 ? -8.5 -16.906 -4.988 1 90.25 22 CYS B O 1
ATOM 1369 N N . ASN B 1 23 ? -9.211 -16.938 -2.854 1 86.12 23 ASN B N 1
ATOM 1370 C CA . ASN B 1 23 ? -10.531 -16.422 -3.189 1 86.12 23 ASN B CA 1
ATOM 1371 C C . ASN B 1 23 ? -10.742 -15.016 -2.625 1 86.12 23 ASN B C 1
ATOM 1373 O O . ASN B 1 23 ? -11.883 -14.57 -2.465 1 86.12 23 ASN B O 1
ATOM 1377 N N . GLN B 1 24 ? -9.703 -14.32 -2.312 1 89.62 24 GLN B N 1
ATOM 1378 C CA . GLN B 1 24 ? -9.828 -13.039 -1.629 1 89.62 24 GLN B CA 1
ATOM 1379 C C . GLN B 1 24 ? -10.016 -11.898 -2.627 1 89.62 24 GLN B C 1
ATOM 1381 O O . GLN B 1 24 ? -10.305 -10.766 -2.238 1 89.62 24 GLN B O 1
ATOM 1386 N N . PHE B 1 25 ? -9.852 -12.172 -3.838 1 85.75 25 PHE B N 1
ATOM 1387 C CA . PHE B 1 25 ? -9.93 -11.117 -4.836 1 85.75 25 PHE B CA 1
ATOM 1388 C C . PHE B 1 25 ? -11.289 -11.109 -5.523 1 85.75 25 PHE B C 1
ATOM 1390 O O . PHE B 1 25 ? -11.414 -11.547 -6.672 1 85.75 25 PHE B O 1
ATOM 1397 N N . GLY B 1 26 ? -12.336 -10.555 -4.801 1 70.12 26 GLY B N 1
ATOM 1398 C CA . GLY B 1 26 ? -13.68 -10.422 -5.34 1 70.12 26 GLY B CA 1
ATOM 1399 C C . GLY B 1 26 ? -14.469 -11.719 -5.305 1 70.12 26 GLY B C 1
ATOM 1400 O O . GLY B 1 26 ? -15.477 -11.859 -6 1 70.12 26 GLY B O 1
ATOM 1401 N N . LYS B 1 27 ? -14.062 -12.656 -4.441 1 65.06 27 LYS B N 1
ATOM 1402 C CA . LYS B 1 27 ? -14.68 -13.977 -4.297 1 65.06 27 LYS B CA 1
ATOM 1403 C C . LYS B 1 27 ? -14.844 -14.656 -5.652 1 65.06 27 LYS B C 1
ATOM 1405 O O . LYS B 1 27 ? -15.883 -15.266 -5.922 1 65.06 27 LYS B O 1
ATOM 1410 N N . GLN B 1 28 ? -13.922 -14.328 -6.484 1 51.72 28 GLN B N 1
ATOM 1411 C CA . GLN B 1 28 ? -13.977 -14.828 -7.855 1 51.72 28 GLN B CA 1
ATOM 1412 C C . GLN B 1 28 ? -13.789 -16.344 -7.902 1 51.72 28 GLN B C 1
ATOM 1414 O O . GLN B 1 28 ? -14.219 -17 -8.852 1 51.72 28 GLN B O 1
ATOM 1419 N N . GLU B 1 29 ? -13.219 -16.938 -6.789 1 56.34 29 GLU B N 1
ATOM 1420 C CA . GLU B 1 29 ? -12.961 -18.375 -6.863 1 56.34 29 GLU B CA 1
ATOM 1421 C C . GLU B 1 29 ? -13.945 -19.156 -5.996 1 56.34 29 GLU B C 1
ATOM 1423 O O . GLU B 1 29 ? -13.594 -19.609 -4.906 1 56.34 29 GLU B O 1
ATOM 1428 N N . ASN B 1 30 ? -15.086 -19.344 -6.52 1 57.62 30 ASN B N 1
ATOM 1429 C CA . ASN B 1 30 ? -16.141 -20 -5.762 1 57.62 30 ASN B CA 1
ATOM 1430 C C . ASN B 1 30 ? -16.016 -21.531 -5.844 1 57.62 30 ASN B C 1
ATOM 1432 O O . ASN B 1 30 ? -16.766 -22.25 -5.191 1 57.62 30 ASN B O 1
ATOM 1436 N N . CYS B 1 31 ? -14.922 -21.938 -6.551 1 58.34 31 CYS B N 1
ATOM 1437 C CA . CYS B 1 31 ? -14.797 -23.391 -6.68 1 58.34 31 CYS B CA 1
ATOM 1438 C C . CYS B 1 31 ? -14.211 -24 -5.418 1 58.34 31 CYS B C 1
ATOM 1440 O O . CYS B 1 31 ? -13.43 -23.359 -4.711 1 58.34 31 CYS B O 1
ATOM 1442 N N . THR B 1 32 ? -14.781 -25.188 -5.086 1 69.19 32 THR B N 1
ATOM 1443 C CA . THR B 1 32 ? -14.172 -25.953 -4 1 69.19 32 THR B CA 1
ATOM 1444 C C . THR B 1 32 ? -12.797 -26.469 -4.402 1 69.19 32 THR B C 1
ATOM 1446 O O . THR B 1 32 ? -12.445 -26.469 -5.586 1 69.19 32 THR B O 1
ATOM 1449 N N . ASN B 1 33 ? -11.922 -26.812 -3.414 1 69.88 33 ASN B N 1
ATOM 1450 C CA . ASN B 1 33 ? -10.586 -27.344 -3.662 1 69.88 33 ASN B CA 1
ATOM 1451 C C . ASN B 1 33 ? -10.625 -28.516 -4.648 1 69.88 33 ASN B C 1
ATOM 1453 O O . ASN B 1 33 ? -9.727 -28.656 -5.48 1 69.88 33 ASN B O 1
ATOM 1457 N N . LYS B 1 34 ? -11.633 -29.266 -4.605 1 70.19 34 LYS B N 1
ATOM 1458 C CA . LYS B 1 34 ? -11.758 -30.438 -5.469 1 70.19 34 LYS B CA 1
ATOM 1459 C C . LYS B 1 34 ? -12.094 -30.031 -6.902 1 70.19 34 LYS B C 1
ATOM 1461 O O . LYS B 1 34 ? -11.742 -30.734 -7.852 1 70.19 34 LYS B O 1
ATOM 1466 N N . GLU B 1 35 ? -12.555 -28.828 -6.961 1 77.62 35 GLU B N 1
ATOM 1467 C CA . GLU B 1 35 ? -13.07 -28.391 -8.258 1 77.62 35 GLU B CA 1
ATOM 1468 C C . GLU B 1 35 ? -12.023 -27.594 -9.039 1 77.62 35 GLU B C 1
ATOM 1470 O O . GLU B 1 35 ? -12.125 -27.453 -10.258 1 77.62 35 GLU B O 1
ATOM 1475 N N . ILE B 1 36 ? -11.039 -27.266 -8.32 1 79.75 36 ILE B N 1
ATOM 1476 C CA . ILE B 1 36 ? -10.078 -26.344 -8.93 1 79.75 36 ILE B CA 1
ATOM 1477 C C . ILE B 1 36 ? -9.383 -27.031 -10.102 1 79.75 36 ILE B C 1
ATOM 1479 O O . ILE B 1 36 ? -9.25 -26.453 -11.18 1 79.75 36 ILE B O 1
ATOM 1483 N N . LEU B 1 37 ? -8.953 -28.281 -9.969 1 83 37 LEU B N 1
ATOM 1484 C CA . LEU B 1 37 ? -8.25 -29 -11.023 1 83 37 LEU B CA 1
ATOM 1485 C C . LEU B 1 37 ? -9.156 -29.219 -12.234 1 83 37 LEU B C 1
ATOM 1487 O O . LEU B 1 37 ? -8.711 -29.109 -13.375 1 83 37 LEU B O 1
ATOM 1491 N N . ASN B 1 38 ? -10.344 -29.516 -11.906 1 83 38 ASN B N 1
ATOM 1492 C CA . ASN B 1 38 ? -11.305 -29.672 -12.992 1 83 38 ASN B CA 1
ATOM 1493 C C . ASN B 1 38 ? -11.539 -28.359 -13.727 1 83 38 ASN B C 1
ATOM 1495 O O . ASN B 1 38 ? -11.672 -28.344 -14.953 1 83 38 ASN B O 1
ATOM 1499 N N . CYS B 1 39 ? -11.633 -27.406 -12.914 1 79.44 39 CYS B N 1
ATOM 1500 C CA . CYS B 1 39 ? -11.812 -26.094 -13.516 1 79.44 39 CYS B CA 1
ATOM 1501 C C . CYS B 1 39 ? -10.641 -25.75 -14.438 1 79.44 39 CYS B C 1
ATOM 1503 O O . CYS B 1 39 ? -10.852 -25.281 -15.562 1 79.44 39 CYS B O 1
ATOM 1505 N N . LEU B 1 40 ? -9.461 -25.984 -14.016 1 83.38 40 LEU B N 1
ATOM 1506 C CA . LEU B 1 40 ? -8.273 -25.734 -14.836 1 83.38 40 LEU B CA 1
ATOM 1507 C C . LEU B 1 40 ? -8.289 -26.594 -16.094 1 83.38 40 LEU B C 1
ATOM 1509 O O . LEU B 1 40 ? -7.988 -26.109 -17.188 1 83.38 40 LEU B O 1
ATOM 1513 N N . LYS B 1 41 ? -8.656 -27.766 -15.883 1 88.31 41 LYS B N 1
ATOM 1514 C CA . LYS B 1 41 ? -8.609 -28.734 -16.969 1 88.31 41 LYS B CA 1
ATOM 1515 C C . LYS B 1 41 ? -9.703 -28.469 -18 1 88.31 41 LYS B C 1
ATOM 1517 O O . LYS B 1 41 ? -9.469 -28.562 -19.203 1 88.31 41 LYS B O 1
ATOM 1522 N N . TYR B 1 42 ? -10.797 -27.984 -17.484 1 86.69 42 TYR B N 1
ATOM 1523 C CA . TYR B 1 42 ? -11.953 -28.016 -18.375 1 86.69 42 TYR B CA 1
ATOM 1524 C C . TYR B 1 42 ? -12.492 -26.594 -18.594 1 86.69 42 TYR B C 1
ATOM 1526 O O . TYR B 1 42 ? -13.211 -26.359 -19.562 1 86.69 42 TYR B O 1
ATOM 1534 N N . VAL B 1 43 ? -12.242 -25.688 -17.703 1 75.88 43 VAL B N 1
ATOM 1535 C CA . VAL B 1 43 ? -12.891 -24.375 -17.75 1 75.88 43 VAL B CA 1
ATOM 1536 C C . VAL B 1 43 ? -11.852 -23.297 -18.078 1 75.88 43 VAL B C 1
ATOM 1538 O O . VAL B 1 43 ? -11.93 -22.656 -19.125 1 75.88 43 VAL B O 1
ATOM 1541 N N . ARG B 1 44 ? -11.008 -23.078 -17.328 1 76.44 44 ARG B N 1
ATOM 1542 C CA . ARG B 1 44 ? -9.977 -22.062 -17.516 1 76.44 44 ARG B CA 1
ATOM 1543 C C . ARG B 1 44 ? -8.648 -22.5 -16.922 1 76.44 44 ARG B C 1
ATOM 1545 O O . ARG B 1 44 ? -8.555 -22.719 -15.703 1 76.44 44 ARG B O 1
ATOM 1552 N N . PRO B 1 45 ? -7.699 -22.609 -17.828 1 82.12 45 PRO B N 1
ATOM 1553 C CA . PRO B 1 45 ? -7.602 -22.25 -19.234 1 82.12 45 PRO B CA 1
ATOM 1554 C C . PRO B 1 45 ? -8.32 -23.25 -20.141 1 82.12 45 PRO B C 1
ATOM 1556 O O . PRO B 1 45 ? -8.578 -22.969 -21.312 1 82.12 45 PRO B O 1
ATOM 1559 N N . GLY B 1 46 ? -8.609 -24.422 -19.5 1 84.12 46 GLY B N 1
ATOM 1560 C CA . GLY B 1 46 ? -9.328 -25.438 -20.266 1 84.12 46 GLY B CA 1
ATOM 1561 C C . GLY B 1 46 ? -8.43 -26.203 -21.219 1 84.12 46 GLY B C 1
ATOM 1562 O O . GLY B 1 46 ? -7.23 -26.359 -20.953 1 84.12 46 GLY B O 1
ATOM 1563 N N . ASP B 1 47 ? -9.094 -26.984 -22.125 1 90.31 47 ASP B N 1
ATOM 1564 C CA . ASP B 1 47 ? -8.414 -27.75 -23.172 1 90.31 47 ASP B CA 1
ATOM 1565 C C . ASP B 1 47 ? -7.484 -28.797 -22.578 1 90.31 47 ASP B C 1
ATOM 1567 O O . ASP B 1 47 ? -6.375 -29 -23.078 1 90.31 47 ASP B O 1
ATOM 1571 N N . GLY B 1 48 ? -7.859 -29.312 -21.516 1 89.62 48 GLY B N 1
ATOM 1572 C CA . GLY B 1 48 ? -7.113 -30.406 -20.906 1 89.62 48 GLY B CA 1
ATOM 1573 C C . GLY B 1 48 ? -5.914 -29.938 -20.109 1 89.62 48 GLY B C 1
ATOM 1574 O O . GLY B 1 48 ? -5.047 -30.734 -19.766 1 89.62 48 GLY B O 1
ATOM 1575 N N . TYR B 1 49 ? -5.93 -28.75 -19.719 1 89.44 49 TYR B N 1
ATOM 1576 C CA . TYR B 1 49 ? -4.785 -28.188 -19.016 1 89.44 49 TYR B CA 1
ATOM 1577 C C . TYR B 1 49 ? -4.578 -28.891 -17.672 1 89.44 49 TYR B C 1
ATOM 1579 O O . TYR B 1 49 ? -5.531 -29.125 -16.938 1 89.44 49 TYR B O 1
ATOM 1587 N N . GLU B 1 50 ? -3.279 -29.25 -17.469 1 90.75 50 GLU B N 1
ATOM 1588 C CA . GLU B 1 50 ? -2.824 -29.766 -16.172 1 90.75 50 GLU B CA 1
ATOM 1589 C C . GLU B 1 50 ? -1.564 -29.047 -15.711 1 90.75 50 GLU B C 1
ATOM 1591 O O . GLU B 1 50 ? -0.569 -28.984 -16.438 1 90.75 50 GLU B O 1
ATOM 1596 N N . PRO B 1 51 ? -1.693 -28.531 -14.539 1 90.56 51 PRO B N 1
ATOM 1597 C CA . PRO B 1 51 ? -0.487 -27.859 -14.039 1 90.56 51 PRO B CA 1
ATOM 1598 C C . PRO B 1 51 ? 0.683 -28.828 -13.852 1 90.56 51 PRO B C 1
ATOM 1600 O O . PRO B 1 51 ? 0.484 -29.969 -13.43 1 90.56 51 PRO B O 1
ATOM 1603 N N . LYS B 1 52 ? 1.839 -28.406 -14.203 1 91.69 52 LYS B N 1
ATOM 1604 C CA . LYS B 1 52 ? 3.051 -29.188 -13.977 1 91.69 52 LYS B CA 1
ATOM 1605 C C . LYS B 1 52 ? 3.732 -28.781 -12.672 1 91.69 52 LYS B C 1
ATOM 1607 O O . LYS B 1 52 ? 4.961 -28.812 -12.57 1 91.69 52 LYS B O 1
ATOM 1612 N N . PHE B 1 53 ? 2.953 -28.281 -11.797 1 90.81 53 PHE B N 1
ATOM 1613 C CA . PHE B 1 53 ? 3.41 -27.875 -10.477 1 90.81 53 PHE B CA 1
ATOM 1614 C C . PHE B 1 53 ? 2.328 -28.109 -9.43 1 90.81 53 PHE B C 1
ATOM 1616 O O . PHE B 1 53 ? 1.143 -28.172 -9.758 1 90.81 53 PHE B O 1
ATOM 1623 N N . PRO B 1 54 ? 2.736 -28.344 -8.203 1 90.94 54 PRO B N 1
ATOM 1624 C CA . PRO B 1 54 ? 1.739 -28.578 -7.16 1 90.94 54 PRO B CA 1
ATOM 1625 C C . PRO B 1 54 ? 0.822 -27.391 -6.93 1 90.94 54 PRO B C 1
ATOM 1627 O O . PRO B 1 54 ? 1.276 -26.234 -6.965 1 90.94 54 PRO B O 1
ATOM 1630 N N . LEU B 1 55 ? -0.458 -27.734 -6.797 1 89.12 55 LEU B N 1
ATOM 1631 C CA . LEU B 1 55 ? -1.471 -26.766 -6.383 1 89.12 55 LEU B CA 1
ATOM 1632 C C . LEU B 1 55 ? -1.93 -27.047 -4.953 1 89.12 55 LEU B C 1
ATOM 1634 O O . LEU B 1 55 ? -2.34 -28.156 -4.633 1 89.12 55 LEU B O 1
ATOM 1638 N N . PHE B 1 56 ? -1.803 -26.047 -4.18 1 89.38 56 PHE B N 1
ATOM 1639 C CA . PHE B 1 56 ? -2.223 -26.188 -2.791 1 89.38 56 PHE B CA 1
ATOM 1640 C C . PHE B 1 56 ? -3.709 -25.906 -2.641 1 89.38 56 PHE B C 1
ATOM 1642 O O . PHE B 1 56 ? -4.359 -25.453 -3.588 1 89.38 56 PHE B O 1
ATOM 1649 N N . GLU B 1 57 ? -4.184 -26.25 -1.507 1 86.88 57 GLU B N 1
ATOM 1650 C CA . GLU B 1 57 ? -5.551 -25.844 -1.187 1 86.88 57 GLU B CA 1
ATOM 1651 C C . GLU B 1 57 ? -5.676 -24.328 -1.114 1 86.88 57 GLU B C 1
ATOM 1653 O O . GLU B 1 57 ? -4.684 -23.625 -0.918 1 86.88 57 GLU B O 1
ATOM 1658 N N . LYS B 1 58 ? -6.863 -24 -1.168 1 88.12 58 LYS B N 1
ATOM 1659 C CA . LYS B 1 58 ? -7.152 -22.562 -1.094 1 88.12 58 LYS B CA 1
ATOM 1660 C C . LYS B 1 58 ? -6.711 -21.984 0.246 1 88.12 58 LYS B C 1
ATOM 1662 O O . LYS B 1 58 ? -6.922 -22.594 1.295 1 88.12 58 LYS B O 1
ATOM 1667 N N . ARG B 1 59 ? -6.047 -20.797 0.07 1 89.75 59 ARG B N 1
ATOM 1668 C CA . ARG B 1 59 ? -5.598 -20.141 1.295 1 89.75 59 ARG B CA 1
ATOM 1669 C C . ARG B 1 59 ? -5.742 -18.641 1.194 1 89.75 59 ARG B C 1
ATOM 1671 O O . ARG B 1 59 ? -5.82 -18.078 0.093 1 89.75 59 ARG B O 1
ATOM 1678 N N . ASP B 1 60 ? -5.848 -18.094 2.404 1 94.81 60 ASP B N 1
ATOM 1679 C CA . ASP B 1 60 ? -5.824 -16.625 2.459 1 94.81 60 ASP B CA 1
ATOM 1680 C C . ASP B 1 60 ? -4.398 -16.094 2.35 1 94.81 60 ASP B C 1
ATOM 1682 O O . ASP B 1 60 ? -3.488 -16.609 3.01 1 94.81 60 ASP B O 1
ATOM 1686 N N . VAL B 1 61 ? -4.211 -15.133 1.483 1 97.31 61 VAL B N 1
ATOM 1687 C CA . VAL B 1 61 ? -2.869 -14.594 1.292 1 97.31 61 VAL B CA 1
ATOM 1688 C C . VAL B 1 61 ? -2.773 -13.211 1.931 1 97.31 61 VAL B C 1
ATOM 1690 O O . VAL B 1 61 ? -1.674 -12.688 2.139 1 97.31 61 VAL B O 1
ATOM 1693 N N . ASN B 1 62 ? -3.902 -12.57 2.219 1 97.88 62 ASN B N 1
ATOM 1694 C CA . ASN B 1 62 ? -3.984 -11.258 2.85 1 97.88 62 ASN B CA 1
ATOM 1695 C C . ASN B 1 62 ? -4.809 -11.305 4.133 1 97.88 62 ASN B C 1
ATOM 1697 O O . ASN B 1 62 ? -5.508 -12.281 4.395 1 97.88 62 ASN B O 1
ATOM 1701 N N . GLY B 1 63 ? -4.664 -10.242 4.98 1 97.25 63 GLY B N 1
ATOM 1702 C CA . GLY B 1 63 ? -5.52 -10.07 6.141 1 97.25 63 GLY B CA 1
ATOM 1703 C C . GLY B 1 63 ? -5.043 -10.852 7.355 1 97.25 63 GLY B C 1
ATOM 1704 O O . GLY B 1 63 ? -3.941 -11.406 7.348 1 97.25 63 GLY B O 1
ATOM 1705 N N . GLU B 1 64 ? -5.91 -10.844 8.336 1 96.81 64 GLU B N 1
ATOM 1706 C CA . GLU B 1 64 ? -5.602 -11.43 9.633 1 96.81 64 GLU B CA 1
ATOM 1707 C C . GLU B 1 64 ? -5.391 -12.938 9.523 1 96.81 64 GLU B C 1
ATOM 1709 O O . GLU B 1 64 ? -4.531 -13.5 10.203 1 96.81 64 GLU B O 1
ATOM 1714 N N . LYS B 1 65 ? -6.074 -13.609 8.633 1 95.69 65 LYS B N 1
ATOM 1715 C CA . LYS B 1 65 ? -6.059 -15.062 8.531 1 95.69 65 LYS B CA 1
ATOM 1716 C C . LYS B 1 65 ? -5.113 -15.531 7.426 1 95.69 65 LYS B C 1
ATOM 1718 O O . LYS B 1 65 ? -5.137 -16.703 7.035 1 95.69 65 LYS B O 1
ATOM 1723 N N . ALA B 1 66 ? -4.328 -14.617 6.953 1 96.94 66 ALA B N 1
ATOM 1724 C CA . ALA B 1 66 ? -3.391 -14.961 5.891 1 96.94 66 ALA B CA 1
ATOM 1725 C C . ALA B 1 66 ? -2.467 -16.094 6.324 1 96.94 66 ALA B C 1
ATOM 1727 O O . ALA B 1 66 ? -2.01 -16.125 7.469 1 96.94 66 ALA B O 1
ATOM 1728 N N . ASP B 1 67 ? -2.197 -17.016 5.43 1 96.25 67 ASP B N 1
ATOM 1729 C CA . ASP B 1 67 ? -1.22 -18.062 5.668 1 96.25 67 ASP B CA 1
ATOM 1730 C C . ASP B 1 67 ? 0.13 -17.484 6.082 1 96.25 67 ASP B C 1
ATOM 1732 O O . ASP B 1 67 ? 0.582 -16.484 5.516 1 96.25 67 ASP B O 1
ATOM 1736 N N . PRO B 1 68 ? 0.807 -18.078 7.066 1 95.75 68 PRO B N 1
ATOM 1737 C CA . PRO B 1 68 ? 2.086 -17.578 7.566 1 95.75 68 PRO B CA 1
ATOM 1738 C C . PRO B 1 68 ? 3.121 -17.391 6.461 1 95.75 68 PRO B C 1
ATOM 1740 O O . PRO B 1 68 ? 3.941 -16.469 6.527 1 95.75 68 PRO B O 1
ATOM 1743 N N . ILE B 1 69 ? 3.062 -18.188 5.48 1 96.19 69 ILE B N 1
ATOM 1744 C CA . ILE B 1 69 ? 4.051 -18.078 4.414 1 96.19 69 ILE B CA 1
ATOM 1745 C C . ILE B 1 69 ? 3.883 -16.75 3.688 1 96.19 69 ILE B C 1
ATOM 1747 O O . ILE B 1 69 ? 4.871 -16.094 3.336 1 96.19 69 ILE B O 1
ATOM 1751 N N . PHE B 1 70 ? 2.678 -16.359 3.51 1 97.44 70 PHE B N 1
ATOM 1752 C CA . PHE B 1 70 ? 2.453 -15.109 2.787 1 97.44 70 PHE B CA 1
ATOM 1753 C C . PHE B 1 70 ? 2.725 -13.906 3.682 1 97.44 70 PHE B C 1
ATOM 1755 O O . PHE B 1 70 ? 3.178 -12.859 3.209 1 97.44 70 PHE B O 1
ATOM 1762 N N . LYS B 1 71 ? 2.457 -14.047 4.984 1 96.62 71 LYS B N 1
ATOM 1763 C CA . LYS B 1 71 ? 2.889 -13 5.906 1 96.62 71 LYS B CA 1
ATOM 1764 C C . LYS B 1 71 ? 4.402 -12.805 5.848 1 96.62 71 LYS B C 1
ATOM 1766 O O . LYS B 1 71 ? 4.883 -11.672 5.754 1 96.62 71 LYS B O 1
ATOM 1771 N N . PHE B 1 72 ? 5.051 -13.906 5.848 1 97.25 72 PHE B N 1
ATOM 1772 C CA . PHE B 1 72 ? 6.508 -13.891 5.773 1 97.25 72 PHE B CA 1
ATOM 1773 C C . PHE B 1 72 ? 6.98 -13.258 4.469 1 97.25 72 PHE B C 1
ATOM 1775 O O . PHE B 1 72 ? 7.828 -12.359 4.477 1 97.25 72 PHE B O 1
ATOM 1782 N N . LEU B 1 73 ? 6.484 -13.656 3.328 1 97.75 73 LEU B N 1
ATOM 1783 C CA . LEU B 1 73 ? 6.898 -13.188 2.01 1 97.75 73 LEU B CA 1
ATOM 1784 C C . LEU B 1 73 ? 6.609 -11.695 1.846 1 97.75 73 LEU B C 1
ATOM 1786 O O . LEU B 1 73 ? 7.453 -10.945 1.355 1 97.75 73 LEU B O 1
ATOM 1790 N N . ARG B 1 74 ? 5.41 -11.242 2.268 1 97.56 74 ARG B N 1
ATOM 1791 C CA . ARG B 1 74 ? 5.016 -9.844 2.121 1 97.56 74 ARG B CA 1
ATOM 1792 C C . ARG B 1 74 ? 5.848 -8.938 3.027 1 97.56 74 ARG B C 1
ATOM 1794 O O . ARG B 1 74 ? 6.105 -7.781 2.693 1 97.56 74 ARG B O 1
ATOM 1801 N N . ASP B 1 75 ? 6.305 -9.516 4.137 1 96.5 75 ASP B N 1
ATOM 1802 C CA . ASP B 1 75 ? 7.18 -8.758 5.027 1 96.5 75 ASP B CA 1
ATOM 1803 C C . ASP B 1 75 ? 8.562 -8.57 4.41 1 96.5 75 ASP B C 1
ATOM 1805 O O . ASP B 1 75 ? 9.156 -7.492 4.523 1 96.5 75 ASP B O 1
ATOM 1809 N N . ARG B 1 76 ? 9 -9.555 3.74 1 97.12 76 ARG B N 1
ATOM 1810 C CA . ARG B 1 76 ? 10.344 -9.531 3.178 1 97.12 76 ARG B CA 1
ATOM 1811 C C . ARG B 1 76 ? 10.367 -8.805 1.837 1 97.12 76 ARG B C 1
ATOM 1813 O O . ARG B 1 76 ? 11.375 -8.203 1.467 1 97.12 76 ARG B O 1
ATOM 1820 N N . LEU B 1 77 ? 9.359 -8.938 1.083 1 97.88 77 LEU B N 1
ATOM 1821 C CA . LEU B 1 77 ? 9.188 -8.312 -0.223 1 97.88 77 LEU B CA 1
ATOM 1822 C C . LEU B 1 77 ? 7.871 -7.539 -0.287 1 97.88 77 LEU B C 1
ATOM 1824 O O . LEU B 1 77 ? 6.922 -7.977 -0.945 1 97.88 77 LEU B O 1
ATOM 1828 N N . PRO B 1 78 ? 7.895 -6.352 0.31 1 97.19 78 PRO B N 1
ATOM 1829 C CA . PRO B 1 78 ? 6.629 -5.641 0.51 1 97.19 78 PRO B CA 1
ATOM 1830 C C . PRO B 1 78 ? 6.043 -5.098 -0.792 1 97.19 78 PRO B C 1
ATOM 1832 O O . PRO B 1 78 ? 4.84 -4.848 -0.874 1 97.19 78 PRO B O 1
ATOM 1835 N N . ILE B 1 79 ? 6.871 -4.93 -1.829 1 96.69 79 I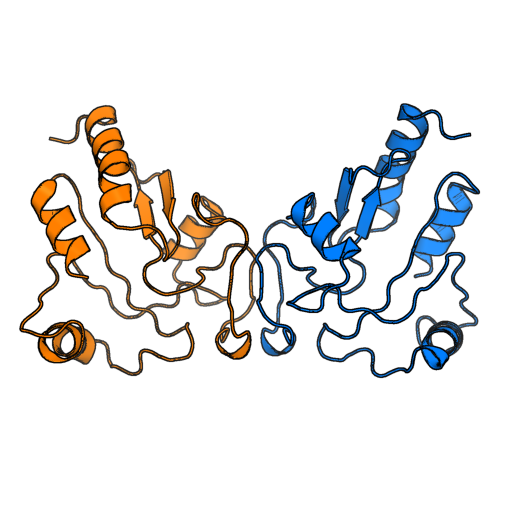LE B N 1
ATOM 1836 C CA . ILE B 1 79 ? 6.43 -4.262 -3.049 1 96.69 79 ILE B CA 1
ATOM 1837 C C . ILE B 1 79 ? 6.934 -5.031 -4.27 1 96.69 79 ILE B C 1
ATOM 1839 O O . ILE B 1 79 ? 8.102 -5.414 -4.328 1 96.69 79 ILE B O 1
ATOM 1843 N N . PRO B 1 80 ? 6.031 -5.348 -5.215 1 96.62 80 PRO B N 1
ATOM 1844 C CA . PRO B 1 80 ? 6.543 -5.949 -6.449 1 96.62 80 PRO B CA 1
ATOM 1845 C C . PRO B 1 80 ? 7.562 -5.066 -7.16 1 96.62 80 PRO B C 1
ATOM 1847 O O . PRO B 1 80 ? 7.41 -3.842 -7.191 1 96.62 80 PRO B O 1
ATOM 1850 N N . CYS B 1 81 ? 8.5 -5.664 -7.754 1 95.5 81 CYS B N 1
ATOM 1851 C CA . CYS B 1 81 ? 9.617 -4.926 -8.344 1 95.5 81 CYS B CA 1
ATOM 1852 C C . CYS B 1 81 ? 9.18 -4.199 -9.609 1 95.5 81 CYS B C 1
ATOM 1854 O O . CYS B 1 81 ? 9.812 -3.225 -10.016 1 95.5 81 CYS B O 1
ATOM 1856 N N . ASP B 1 82 ? 8.141 -4.633 -10.25 1 95.19 82 ASP B N 1
ATOM 1857 C CA . ASP B 1 82 ? 7.746 -4.078 -11.539 1 95.19 82 ASP B CA 1
ATOM 1858 C C . ASP B 1 82 ? 6.508 -3.195 -11.398 1 95.19 82 ASP B C 1
ATOM 1860 O O . ASP B 1 82 ? 6.035 -2.615 -12.375 1 95.19 82 ASP B O 1
ATOM 1864 N N . GLU B 1 83 ? 5.926 -3.078 -10.242 1 94.69 83 GLU B N 1
ATOM 1865 C CA . GLU B 1 83 ? 4.746 -2.266 -9.961 1 94.69 83 GLU B CA 1
ATOM 1866 C C . GLU B 1 83 ? 4.688 -1.859 -8.492 1 94.69 83 GLU B C 1
ATOM 1868 O O . GLU B 1 83 ? 4.211 -2.621 -7.648 1 94.69 83 GLU B O 1
ATOM 1873 N N . SER B 1 84 ? 4.992 -0.664 -8.203 1 93.75 84 SER B N 1
ATOM 1874 C CA . SER B 1 84 ? 5.168 -0.264 -6.809 1 93.75 84 SER B CA 1
ATOM 1875 C C . SER B 1 84 ? 3.938 0.473 -6.289 1 93.75 84 SER B C 1
ATOM 1877 O O . SER B 1 84 ? 3.783 0.656 -5.078 1 93.75 84 SER B O 1
ATOM 1879 N N . THR B 1 85 ? 2.982 0.766 -7.137 1 94.5 85 THR B N 1
ATOM 1880 C CA . THR B 1 85 ? 1.946 1.713 -6.742 1 94.5 85 THR B CA 1
ATOM 1881 C C . THR B 1 85 ? 0.599 1.011 -6.594 1 94.5 85 THR B C 1
ATOM 1883 O O . THR B 1 85 ? -0.092 1.186 -5.59 1 94.5 85 THR B O 1
ATOM 1886 N N . SER B 1 86 ? 0.25 0.143 -7.508 1 95.31 86 SER B N 1
ATOM 1887 C CA . SER B 1 86 ? -1.105 -0.386 -7.621 1 95.31 86 SER B CA 1
ATOM 1888 C C . SER B 1 86 ? -1.379 -1.438 -6.551 1 95.31 86 SER B C 1
ATOM 1890 O O . SER B 1 86 ? -0.551 -2.32 -6.316 1 95.31 86 SER B O 1
ATOM 1892 N N . LEU B 1 87 ? -2.586 -1.296 -5.977 1 96.81 87 LEU B N 1
ATOM 1893 C CA . LEU B 1 87 ? -3.061 -2.348 -5.086 1 96.81 87 LEU B CA 1
ATOM 1894 C C . LEU B 1 87 ? -4.363 -2.951 -5.602 1 96.81 87 LEU B C 1
ATOM 1896 O O . LEU B 1 87 ? -4.457 -4.168 -5.793 1 96.81 87 LEU B O 1
ATOM 1900 N N . MET B 1 88 ? -5.316 -2.133 -5.867 1 95.62 88 MET B N 1
ATOM 1901 C CA . MET B 1 88 ? -6.621 -2.623 -6.301 1 95.62 88 MET B CA 1
ATOM 1902 C C . MET B 1 88 ? -7.371 -1.553 -7.082 1 95.62 88 MET B C 1
ATOM 1904 O O . MET B 1 88 ? -7.461 -0.405 -6.645 1 95.62 88 MET B O 1
ATOM 1908 N N . THR B 1 89 ? -7.941 -1.903 -8.219 1 94.25 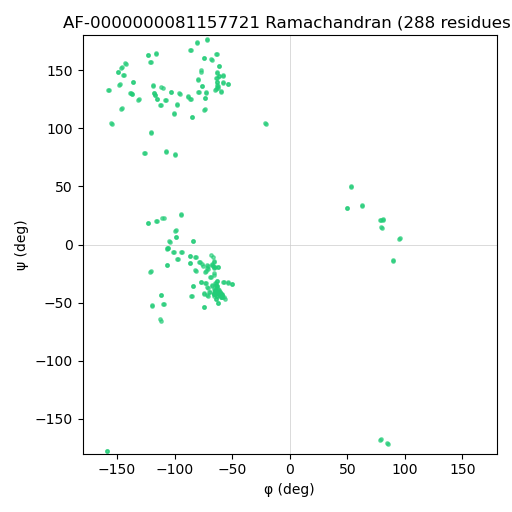89 THR B N 1
ATOM 1909 C CA . THR B 1 89 ? -8.711 -0.943 -9 1 94.25 89 THR B CA 1
ATOM 1910 C C . THR B 1 89 ? -10.062 -0.672 -8.344 1 94.25 89 THR B C 1
ATOM 1912 O O . THR B 1 89 ? -10.414 0.48 -8.078 1 94.25 89 THR B O 1
ATOM 1915 N N . ASP B 1 90 ? -10.844 -1.678 -8.055 1 93.12 90 ASP B N 1
ATOM 1916 C CA . ASP B 1 90 ? -12.133 -1.585 -7.387 1 93.12 90 ASP B CA 1
ATOM 1917 C C . ASP B 1 90 ? -12.016 -1.94 -5.906 1 93.12 90 ASP B C 1
ATOM 1919 O O . ASP B 1 90 ? -11.789 -3.1 -5.559 1 93.12 90 ASP B O 1
ATOM 1923 N N . PRO B 1 91 ? -12.219 -0.949 -4.992 1 92.75 91 PRO B N 1
ATOM 1924 C CA . PRO B 1 91 ? -12.039 -1.216 -3.562 1 92.75 91 PRO B CA 1
ATOM 1925 C C . PRO B 1 91 ? -13 -2.279 -3.033 1 92.75 91 PRO B C 1
ATOM 1927 O O . PRO B 1 91 ? -12.734 -2.9 -2.002 1 92.75 91 PRO B O 1
ATOM 1930 N N . LYS B 1 92 ? -14.109 -2.531 -3.781 1 90.62 92 LYS B N 1
ATOM 1931 C CA . LYS B 1 92 ? -15.078 -3.531 -3.355 1 90.62 92 LYS B CA 1
ATOM 1932 C C . LYS B 1 92 ? -14.492 -4.938 -3.424 1 90.62 92 LYS B C 1
ATOM 1934 O O . LYS B 1 92 ? -15.016 -5.867 -2.812 1 90.62 92 LYS B O 1
ATOM 1939 N N . CYS B 1 93 ? -13.406 -5.078 -4.145 1 91.88 93 CYS B N 1
ATOM 1940 C CA . CYS B 1 93 ? -12.773 -6.383 -4.301 1 91.88 93 CYS B CA 1
ATOM 1941 C C . CYS B 1 93 ? -11.883 -6.711 -3.105 1 91.88 93 CYS B C 1
ATOM 1943 O O . CYS B 1 93 ? -11.406 -7.836 -2.973 1 91.88 93 CYS B O 1
ATOM 1945 N N . ILE B 1 94 ? -11.656 -5.711 -2.252 1 94.06 94 ILE B N 1
ATOM 1946 C CA . ILE B 1 94 ? -10.891 -5.945 -1.031 1 94.06 94 ILE B CA 1
ATOM 1947 C C . ILE B 1 94 ? -11.812 -6.477 0.062 1 94.06 94 ILE B C 1
ATOM 1949 O O . ILE B 1 94 ? -12.602 -5.723 0.643 1 94.06 94 ILE B O 1
ATOM 1953 N N . ILE B 1 95 ? -11.672 -7.719 0.411 1 92.81 95 ILE B N 1
ATOM 1954 C CA . ILE B 1 95 ? -12.617 -8.336 1.334 1 92.81 95 ILE B CA 1
ATOM 1955 C C . ILE B 1 95 ? -11.875 -8.891 2.543 1 92.81 95 ILE B C 1
ATOM 1957 O O . ILE B 1 95 ? -12.359 -9.805 3.213 1 92.81 95 ILE B O 1
ATOM 1961 N N . TRP B 1 96 ? -10.727 -8.477 2.779 1 95 96 TRP B N 1
ATOM 1962 C CA . TRP B 1 96 ? -9.93 -8.906 3.926 1 95 96 TRP B CA 1
ATOM 1963 C C . TRP B 1 96 ? -9.641 -7.742 4.863 1 95 96 TRP B C 1
ATOM 1965 O O . TRP B 1 96 ? -9.836 -6.578 4.492 1 95 96 TRP B O 1
ATOM 1975 N N . SER B 1 97 ? -9.234 -8.031 6.059 1 96.12 97 SER B N 1
ATOM 1976 C CA . SER B 1 97 ? -8.875 -7.059 7.09 1 96.12 97 SER B CA 1
ATOM 1977 C C . SER B 1 97 ? -7.77 -7.598 7.992 1 96.12 97 SER B C 1
ATOM 1979 O O . SER B 1 97 ? -7.762 -8.781 8.336 1 96.12 97 SER B O 1
ATOM 1981 N N . PRO B 1 98 ? -6.855 -6.703 8.281 1 97.44 98 PRO B N 1
ATOM 1982 C CA . PRO B 1 98 ? -6.652 -5.336 7.793 1 97.44 98 PRO B CA 1
ATOM 1983 C C . PRO B 1 98 ? -6.09 -5.301 6.375 1 97.44 98 PRO B C 1
ATOM 1985 O O . PRO B 1 98 ? -5.68 -6.332 5.84 1 97.44 98 PRO B O 1
ATOM 1988 N N . VAL B 1 99 ? -6.25 -4.199 5.766 1 97.12 99 VAL B N 1
ATOM 1989 C CA . VAL B 1 99 ? -5.605 -3.912 4.488 1 97.12 99 VAL B CA 1
ATOM 1990 C C . VAL B 1 99 ? -4.227 -3.303 4.73 1 97.12 99 VAL B C 1
ATOM 1992 O O . VAL B 1 99 ? -4.094 -2.328 5.473 1 97.12 99 VAL B O 1
ATOM 1995 N N . THR B 1 100 ? -3.244 -3.895 4.105 1 98.12 100 THR B N 1
ATOM 1996 C CA . THR B 1 100 ? -1.877 -3.414 4.277 1 98.12 100 THR B CA 1
ATOM 1997 C C . THR B 1 100 ? -1.274 -3.008 2.934 1 98.12 100 THR B C 1
ATOM 1999 O O . THR B 1 100 ? -1.74 -3.447 1.88 1 98.12 100 THR B O 1
ATOM 2002 N N . ARG B 1 101 ? -0.238 -2.123 3.029 1 97.75 101 ARG B N 1
ATOM 2003 C CA . ARG B 1 101 ? 0.407 -1.607 1.827 1 97.75 101 ARG B CA 1
ATOM 2004 C C . ARG B 1 101 ? 1.125 -2.719 1.07 1 97.75 101 ARG B C 1
ATOM 2006 O O . ARG B 1 101 ? 1.381 -2.596 -0.13 1 97.75 101 ARG B O 1
ATOM 2013 N N . SER B 1 102 ? 1.424 -3.826 1.712 1 98 102 SER B N 1
ATOM 2014 C CA . SER B 1 102 ? 2.203 -4.914 1.127 1 98 102 SER B CA 1
ATOM 2015 C C . SER B 1 102 ? 1.3 -6.031 0.618 1 98 102 SER B C 1
ATOM 2017 O O . SER B 1 102 ? 1.783 -7.07 0.166 1 98 102 SER B O 1
ATOM 2019 N N . ASP B 1 103 ? 0.048 -5.844 0.643 1 98.19 103 ASP B N 1
ATOM 2020 C CA . ASP B 1 103 ? -0.886 -6.906 0.278 1 98.19 103 ASP B CA 1
ATOM 2021 C C . ASP B 1 103 ? -0.679 -7.348 -1.169 1 98.19 103 ASP B C 1
ATOM 2023 O O . ASP B 1 103 ? -0.16 -6.582 -1.987 1 98.19 103 ASP B O 1
ATOM 2027 N N . ILE B 1 104 ? -1.026 -8.555 -1.428 1 97.5 104 ILE B N 1
ATOM 2028 C CA . ILE B 1 104 ? -1.093 -9.078 -2.7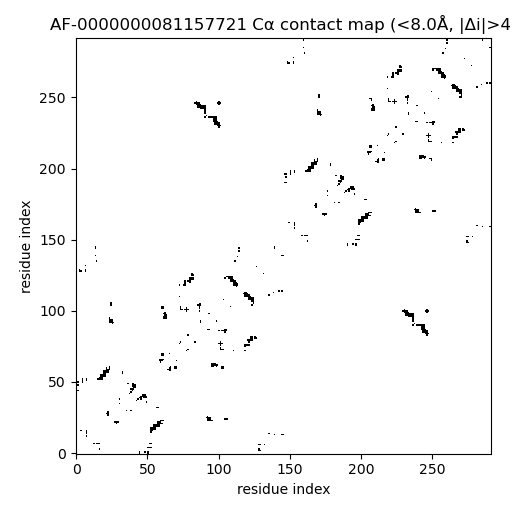89 1 97.5 104 ILE B CA 1
ATOM 2029 C C . ILE B 1 104 ? -2.301 -8.484 -3.51 1 97.5 104 ILE B C 1
ATOM 2031 O O . ILE B 1 104 ? -3.412 -8.477 -2.975 1 97.5 104 ILE B O 1
ATOM 2035 N N . SER B 1 105 ? -2.092 -8.016 -4.641 1 95.19 105 SER B N 1
ATOM 2036 C CA . SER B 1 105 ? -3.078 -7.184 -5.32 1 95.19 105 SER B CA 1
ATOM 2037 C C . SER B 1 105 ? -4.094 -8.031 -6.074 1 95.19 105 SER B C 1
ATOM 2039 O O . SER B 1 105 ? -5.285 -7.715 -6.094 1 95.19 105 SER B O 1
ATOM 2041 N N . TRP B 1 106 ? -3.58 -8.992 -6.734 1 91.25 106 TRP B N 1
ATOM 2042 C CA . TRP B 1 106 ? -4.441 -9.75 -7.637 1 91.25 106 TRP B CA 1
ATOM 2043 C C . TRP B 1 106 ? -3.85 -11.125 -7.922 1 91.25 106 TRP B C 1
ATOM 2045 O O . TRP B 1 106 ? -2.822 -11.5 -7.352 1 91.25 106 TRP B O 1
ATOM 2055 N N . ASN B 1 107 ? -4.594 -11.82 -8.797 1 87.38 107 ASN B N 1
ATOM 2056 C CA . ASN B 1 107 ? -4.121 -13.133 -9.219 1 87.38 107 ASN B CA 1
ATOM 2057 C C . ASN B 1 107 ? -2.803 -13.039 -9.984 1 87.38 107 ASN B C 1
ATOM 2059 O O . ASN B 1 107 ? -2.504 -12.008 -10.586 1 87.38 107 ASN B O 1
ATOM 2063 N N . PHE B 1 108 ? -1.926 -14.047 -9.758 1 90.06 108 PHE B N 1
ATOM 2064 C CA . PHE B 1 108 ? -0.713 -14.281 -10.539 1 90.06 108 PHE B CA 1
ATOM 2065 C C . PHE B 1 108 ? 0.402 -13.344 -10.086 1 90.06 108 PHE B C 1
ATOM 2067 O O . PHE B 1 108 ? 1.311 -13.039 -10.867 1 90.06 108 PHE B O 1
ATOM 2074 N N . GLU B 1 109 ? 0.244 -12.75 -8.992 1 94 109 GLU B N 1
ATOM 2075 C CA . GLU B 1 109 ? 1.453 -12.227 -8.367 1 94 109 GLU B CA 1
ATOM 2076 C C . GLU B 1 109 ? 2.41 -13.352 -7.992 1 94 109 GLU B C 1
ATOM 2078 O O . GLU B 1 109 ? 1.978 -14.461 -7.66 1 94 109 GLU B O 1
ATOM 2083 N N . LYS B 1 110 ? 3.748 -13.125 -8.031 1 95.62 110 LYS B N 1
ATOM 2084 C CA . LYS B 1 110 ? 4.734 -14.195 -7.91 1 95.62 110 LYS B CA 1
ATOM 2085 C C . LYS B 1 110 ? 5.871 -13.789 -6.977 1 95.62 110 LYS B C 1
ATOM 2087 O O . LYS B 1 110 ? 6.305 -12.641 -6.984 1 95.62 110 LYS B O 1
ATOM 2092 N N . PHE B 1 111 ? 6.285 -14.734 -6.191 1 97.44 111 PHE B N 1
ATOM 2093 C CA . PHE B 1 111 ? 7.473 -14.602 -5.359 1 97.44 111 PHE B CA 1
ATOM 2094 C C . PHE B 1 111 ? 8.555 -15.586 -5.793 1 97.44 111 PHE B C 1
ATOM 2096 O O . PHE B 1 111 ? 8.289 -16.781 -5.938 1 97.44 111 PHE B O 1
ATOM 2103 N N . LEU B 1 112 ? 9.711 -15.07 -6.07 1 97 112 LEU B N 1
ATOM 2104 C CA . LEU B 1 112 ? 10.867 -15.906 -6.391 1 97 112 LEU B CA 1
ATOM 2105 C C . LEU B 1 112 ? 11.758 -16.094 -5.168 1 97 112 LEU B C 1
ATOM 2107 O O . LEU B 1 112 ? 12.203 -15.109 -4.566 1 97 112 LEU B O 1
ATOM 2111 N N . ILE B 1 113 ? 11.906 -17.328 -4.789 1 97 113 ILE B N 1
ATOM 2112 C CA . ILE B 1 113 ? 12.695 -17.703 -3.617 1 97 113 ILE B CA 1
ATOM 2113 C C . ILE B 1 113 ? 13.969 -18.422 -4.055 1 97 113 ILE B C 1
ATOM 2115 O O . ILE B 1 113 ? 13.914 -19.328 -4.902 1 97 113 ILE B O 1
ATOM 2119 N N . ASP B 1 114 ? 15.023 -18.078 -3.518 1 95.75 114 ASP B N 1
ATOM 2120 C CA . ASP B 1 114 ? 16.25 -18.75 -3.916 1 95.75 114 ASP B CA 1
ATOM 2121 C C . ASP B 1 114 ? 16.406 -20.094 -3.217 1 95.75 114 ASP B C 1
ATOM 2123 O O . ASP B 1 114 ? 15.57 -20.453 -2.379 1 95.75 114 ASP B O 1
ATOM 2127 N N . PRO B 1 115 ? 17.406 -20.922 -3.545 1 92.25 115 PRO B N 1
ATOM 2128 C CA . PRO B 1 115 ? 17.516 -22.297 -3.039 1 92.25 115 PRO B CA 1
ATOM 2129 C C . PRO B 1 115 ? 17.766 -22.344 -1.535 1 92.25 115 PRO B C 1
ATOM 2131 O O . PRO B 1 115 ? 17.625 -23.406 -0.923 1 92.25 115 PRO B O 1
ATOM 2134 N N . THR B 1 116 ? 18.062 -21.25 -0.885 1 93.31 116 THR B N 1
ATOM 2135 C CA . THR B 1 116 ? 18.312 -21.219 0.551 1 93.31 116 THR B CA 1
ATOM 2136 C C . THR B 1 116 ? 17.031 -20.891 1.32 1 93.31 116 THR B C 1
ATOM 2138 O O . THR B 1 116 ? 17.031 -20.906 2.553 1 93.31 116 THR B O 1
ATOM 2141 N N . GLY B 1 117 ? 15.977 -20.562 0.585 1 93.5 117 GLY B N 1
ATOM 2142 C CA . GLY B 1 117 ? 14.711 -20.203 1.211 1 93.5 117 GLY B CA 1
ATOM 2143 C C . GLY B 1 117 ? 14.539 -18.703 1.374 1 93.5 117 GLY B C 1
ATOM 2144 O O . GLY B 1 117 ? 13.531 -18.25 1.924 1 93.5 117 GLY B O 1
ATOM 2145 N N . LYS B 1 118 ? 15.445 -17.953 0.864 1 94.75 118 LYS B N 1
ATOM 2146 C CA . LYS B 1 118 ? 15.383 -16.5 0.981 1 94.75 118 LYS B CA 1
ATOM 2147 C C . LYS B 1 118 ? 14.539 -15.891 -0.139 1 94.75 118 LYS B C 1
ATOM 2149 O O . LYS B 1 118 ? 14.773 -16.172 -1.317 1 94.75 118 LYS B O 1
ATOM 2154 N N . PRO B 1 119 ? 13.555 -15.133 0.23 1 97 119 PRO B N 1
ATOM 2155 C CA . PRO B 1 119 ? 12.812 -14.422 -0.814 1 97 119 PRO B CA 1
ATOM 2156 C C . PRO B 1 119 ? 13.703 -13.477 -1.623 1 97 119 PRO B C 1
ATOM 2158 O O . PRO B 1 119 ? 14.461 -12.695 -1.049 1 97 119 PRO B O 1
ATOM 2161 N N . HIS B 1 120 ? 13.602 -13.539 -2.902 1 96.5 120 HIS B N 1
ATOM 2162 C CA . HIS B 1 120 ? 14.516 -12.82 -3.785 1 96.5 120 HIS B CA 1
ATOM 2163 C C . HIS B 1 120 ? 13.797 -11.672 -4.492 1 96.5 120 HIS B C 1
ATOM 2165 O O . HIS B 1 120 ? 14.289 -10.539 -4.5 1 96.5 120 HIS B O 1
ATOM 2171 N N . LYS B 1 121 ? 12.688 -11.992 -5.098 1 97.06 121 LYS B N 1
ATOM 2172 C CA . LYS B 1 121 ? 11.961 -10.984 -5.859 1 97.06 121 LYS B CA 1
ATOM 2173 C C . LYS B 1 121 ? 10.461 -11.258 -5.844 1 97.06 121 LYS B C 1
ATOM 2175 O O . LYS B 1 121 ? 10.031 -12.406 -5.723 1 97.06 121 LYS B O 1
ATOM 2180 N N . ARG B 1 122 ? 9.75 -10.156 -5.891 1 97.56 122 ARG B N 1
ATOM 2181 C CA . ARG B 1 122 ? 8.297 -10.188 -6.012 1 97.56 122 ARG B CA 1
ATOM 2182 C C . ARG B 1 122 ? 7.84 -9.516 -7.305 1 97.56 122 ARG B C 1
ATOM 2184 O O . ARG B 1 122 ? 8.344 -8.445 -7.664 1 97.56 122 ARG B O 1
ATOM 2191 N N . PHE B 1 123 ? 6.961 -10.195 -8.094 1 96.62 123 PHE B N 1
ATOM 2192 C CA . PHE B 1 123 ? 6.48 -9.695 -9.383 1 96.62 123 PHE B CA 1
ATOM 2193 C C . PHE B 1 123 ? 4.969 -9.516 -9.359 1 96.62 123 PHE B C 1
ATOM 2195 O O . PHE B 1 123 ? 4.242 -10.367 -8.844 1 96.62 123 PHE B O 1
ATOM 2202 N N . SER B 1 124 ? 4.566 -8.383 -9.938 1 95.94 124 SER B N 1
ATOM 2203 C CA . SER B 1 124 ? 3.135 -8.117 -10.023 1 95.94 124 SER B CA 1
ATOM 2204 C C . SER B 1 124 ? 2.463 -9.023 -11.047 1 95.94 124 SER B C 1
ATOM 2206 O O . SER B 1 124 ? 3.137 -9.781 -11.742 1 95.94 124 SER B O 1
ATOM 2208 N N . ARG B 1 125 ? 1.141 -8.891 -11.133 1 90.38 125 ARG B N 1
ATOM 2209 C CA . ARG B 1 125 ? 0.358 -9.656 -12.102 1 90.38 125 ARG B CA 1
ATOM 2210 C C . ARG B 1 125 ? 0.705 -9.258 -13.531 1 90.38 125 ARG B C 1
ATOM 2212 O O . ARG B 1 125 ? 0.396 -9.984 -14.477 1 90.38 125 ARG B O 1
ATOM 2219 N N . TYR B 1 126 ? 1.379 -8.141 -13.656 1 90.69 126 TYR B N 1
ATOM 2220 C CA . TYR B 1 126 ? 1.663 -7.621 -14.984 1 90.69 126 TYR B CA 1
ATOM 2221 C C . TYR B 1 126 ? 2.945 -8.227 -15.547 1 90.69 126 TYR B C 1
ATOM 2223 O O . TYR B 1 126 ? 3.217 -8.117 -16.75 1 90.69 126 TYR B O 1
ATOM 2231 N N . SER B 1 127 ? 3.693 -8.805 -14.664 1 88.75 127 SER B N 1
ATOM 2232 C CA . SER B 1 127 ? 4.941 -9.414 -15.117 1 88.75 127 SER B CA 1
ATOM 2233 C C . SER B 1 127 ? 4.688 -10.711 -15.875 1 88.75 127 SER B C 1
ATOM 2235 O O . SER B 1 127 ? 4.051 -11.625 -15.352 1 88.75 127 SER B O 1
ATOM 2237 N N . GLN B 1 128 ? 5.238 -10.727 -17.031 1 84.25 128 GLN B N 1
ATOM 2238 C CA . GLN B 1 128 ? 5.117 -11.953 -17.828 1 84.25 128 GLN B CA 1
ATOM 2239 C C . GLN B 1 128 ? 6.086 -13.023 -17.328 1 84.25 128 GLN B C 1
ATOM 2241 O O . GLN B 1 128 ? 7.188 -12.703 -16.875 1 84.25 128 GLN B O 1
ATOM 2246 N N . THR B 1 129 ? 5.672 -14.227 -17.5 1 82.62 129 THR B N 1
ATOM 2247 C CA . THR B 1 129 ? 6.477 -15.367 -17.078 1 82.62 129 THR B CA 1
ATOM 2248 C C . THR B 1 129 ? 7.844 -15.344 -17.75 1 82.62 129 THR B C 1
ATOM 2250 O O . THR B 1 129 ? 8.844 -15.742 -17.156 1 82.62 129 THR B O 1
ATOM 2253 N N . LYS B 1 130 ? 7.809 -14.828 -18.922 1 79.44 130 LYS B N 1
ATOM 2254 C CA . LYS B 1 130 ? 9.055 -14.766 -19.688 1 79.44 130 LYS B CA 1
ATOM 2255 C C . LYS B 1 130 ? 10.078 -13.875 -18.984 1 79.44 130 LYS B C 1
ATOM 2257 O O . LYS B 1 130 ? 11.281 -14.156 -19.016 1 79.44 130 LYS B O 1
ATOM 2262 N N . GLY B 1 131 ? 9.562 -12.891 -18.297 1 81.81 131 GLY B N 1
ATOM 2263 C CA . GLY B 1 131 ? 10.453 -12 -17.578 1 81.81 131 GLY B CA 1
ATOM 2264 C C . GLY B 1 131 ? 11.086 -12.648 -16.359 1 81.81 131 GLY B C 1
ATOM 2265 O O . GLY B 1 131 ? 12.156 -12.227 -15.914 1 81.81 131 GLY B O 1
ATOM 2266 N N . LEU B 1 132 ? 10.477 -13.727 -15.938 1 90.75 132 LEU B N 1
ATOM 2267 C CA . LEU B 1 132 ? 10.984 -14.422 -14.766 1 90.75 132 LEU B CA 1
ATOM 2268 C C . LEU B 1 132 ? 12.148 -15.336 -15.133 1 90.75 132 LEU B C 1
ATOM 2270 O O . LEU B 1 132 ? 12.938 -15.727 -14.266 1 90.75 132 LEU B O 1
ATOM 2274 N N . GLU B 1 133 ? 12.195 -15.695 -16.406 1 92.5 133 GLU B N 1
ATOM 2275 C CA . GLU B 1 133 ? 13.211 -16.641 -16.844 1 92.5 133 GLU B CA 1
ATOM 2276 C C . GLU B 1 133 ? 14.609 -16.141 -16.5 1 92.5 133 GLU B C 1
ATOM 2278 O O . GLU B 1 133 ? 15.453 -16.906 -16.031 1 92.5 133 GLU B O 1
ATOM 2283 N N . LYS B 1 134 ? 14.844 -14.898 -16.812 1 93.12 134 LYS B N 1
ATOM 2284 C CA . LYS B 1 134 ? 16.172 -14.32 -16.562 1 93.12 134 LYS B CA 1
ATOM 2285 C C . LYS B 1 134 ? 16.516 -14.359 -15.07 1 93.12 134 LYS B C 1
ATOM 2287 O O . LYS B 1 134 ? 17.625 -14.727 -14.695 1 93.12 134 LYS B O 1
ATOM 2292 N N . ASP B 1 135 ? 15.57 -14.023 -14.266 1 94.44 135 ASP B N 1
ATOM 2293 C CA . ASP B 1 135 ? 15.789 -14.031 -12.828 1 94.44 135 ASP B CA 1
ATOM 2294 C C . ASP B 1 135 ? 16.047 -15.445 -12.312 1 94.44 135 ASP B C 1
ATOM 2296 O O . ASP B 1 135 ? 16.922 -15.672 -11.484 1 94.44 135 ASP B O 1
ATOM 2300 N N . VAL B 1 136 ? 15.281 -16.391 -12.82 1 95 136 VAL B N 1
ATOM 2301 C CA . VAL B 1 136 ? 15.414 -17.797 -12.422 1 95 136 VAL B CA 1
ATOM 2302 C C . VAL B 1 136 ? 16.797 -18.312 -12.836 1 95 136 VAL B C 1
ATOM 2304 O O . VAL B 1 136 ? 17.5 -18.938 -12.031 1 95 136 VAL B O 1
ATOM 2307 N N . LYS B 1 137 ? 17.078 -17.984 -14.062 1 94.19 137 LYS B N 1
ATOM 2308 C CA . LYS B 1 137 ? 18.375 -18.422 -14.57 1 94.19 137 LYS B CA 1
ATOM 2309 C C . LYS B 1 137 ? 19.516 -17.844 -13.734 1 94.19 137 LYS B C 1
ATOM 2311 O O . LYS B 1 137 ? 20.469 -18.547 -13.414 1 94.19 137 LYS B O 1
ATOM 2316 N N . THR B 1 138 ? 19.391 -16.625 -13.406 1 94.56 138 THR B N 1
ATOM 2317 C CA . THR B 1 138 ? 20.422 -15.953 -12.609 1 94.56 138 THR B CA 1
ATOM 2318 C C . THR B 1 138 ? 20.609 -16.656 -11.266 1 94.56 138 THR B C 1
ATOM 2320 O O . THR B 1 138 ? 21.734 -16.922 -10.844 1 94.56 138 THR B O 1
ATOM 2323 N N . LEU B 1 139 ? 19.531 -17.031 -10.633 1 94.44 139 LEU B N 1
ATOM 2324 C CA . LEU B 1 139 ? 19.609 -17.703 -9.344 1 94.44 139 LEU B CA 1
ATOM 2325 C C . LEU B 1 139 ? 20.188 -19.094 -9.492 1 94.44 139 LEU B C 1
ATOM 2327 O O . LEU B 1 139 ? 20.984 -19.547 -8.656 1 94.44 139 LEU B O 1
ATOM 2331 N N . ILE B 1 140 ? 19.766 -19.781 -10.539 1 94.88 140 ILE B N 1
ATOM 2332 C CA . ILE B 1 140 ? 20.266 -21.125 -10.781 1 94.88 140 ILE B CA 1
ATOM 2333 C C . ILE B 1 140 ? 21.781 -21.094 -10.969 1 94.88 140 ILE B C 1
ATOM 2335 O O . ILE B 1 140 ? 22.5 -21.922 -10.406 1 94.88 140 ILE B O 1
ATOM 2339 N N . ASP B 1 141 ? 22.188 -20.078 -11.688 1 94.88 141 ASP B N 1
ATOM 2340 C CA . ASP B 1 141 ? 23.609 -19.938 -11.945 1 94.88 141 ASP B CA 1
ATOM 2341 C C . ASP B 1 141 ? 24.359 -19.531 -10.68 1 94.88 141 ASP B C 1
ATOM 2343 O O . ASP B 1 141 ? 25.438 -20.078 -10.383 1 94.88 141 ASP B O 1
ATOM 2347 N N . GLU B 1 142 ? 23.844 -18.641 -9.984 1 94.38 142 GLU B N 1
ATOM 2348 C CA . GLU B 1 142 ? 24.469 -18.125 -8.766 1 94.38 142 GLU B CA 1
ATOM 2349 C C . GLU B 1 142 ? 24.594 -19.219 -7.707 1 94.38 142 GLU B C 1
ATOM 2351 O O . GLU B 1 142 ? 25.578 -19.281 -6.98 1 94.38 142 GLU B O 1
ATOM 2356 N N . PHE B 1 143 ? 23.625 -20.109 -7.633 1 94.06 143 PHE B N 1
ATOM 2357 C CA . PHE B 1 143 ? 23.594 -21.094 -6.566 1 94.06 143 PHE B CA 1
ATOM 2358 C C . PHE B 1 143 ? 24.031 -22.469 -7.094 1 94.06 143 PHE B C 1
ATOM 2360 O O . PHE B 1 143 ? 23.969 -23.469 -6.371 1 94.06 143 PHE B O 1
ATOM 2367 N N . ASN B 1 144 ? 24.391 -22.547 -8.336 1 90.56 144 ASN B N 1
ATOM 2368 C CA . ASN B 1 144 ? 24.844 -23.797 -8.961 1 90.56 144 ASN B CA 1
ATOM 2369 C C . ASN B 1 144 ? 23.844 -24.922 -8.75 1 90.56 144 ASN B C 1
ATOM 2371 O O . ASN B 1 144 ? 24.203 -26.016 -8.305 1 90.56 144 ASN B O 1
ATOM 2375 N N . VAL B 1 145 ? 22.594 -24.547 -9.07 1 85.75 145 VAL B N 1
ATOM 2376 C CA . VAL B 1 145 ? 21.531 -25.547 -8.938 1 85.75 145 VAL B CA 1
ATOM 2377 C C . VAL B 1 145 ? 21.641 -26.562 -10.07 1 85.75 145 VAL B C 1
ATOM 2379 O O . VAL B 1 145 ? 21.688 -26.188 -11.242 1 85.75 145 VAL B O 1
ATOM 2382 N N . VAL B 1 146 ? 21.906 -27.844 -9.789 1 81.12 146 VAL B N 1
ATOM 2383 C CA . VAL B 1 146 ? 22.125 -28.891 -10.773 1 81.12 146 VAL B CA 1
ATOM 2384 C C . VAL B 1 146 ? 20.812 -29.625 -11.047 1 81.12 146 VAL B C 1
ATOM 2386 O O . VAL B 1 146 ? 19.953 -29.734 -10.164 1 81.12 146 VAL B O 1
#